Protein 2YKF (pdb70)

B-factor: mean 39.08, std 11.72, range [13.89, 85.44]

Secondary structure (DSSP, 8-state):
--SHHHHHHHH----HHHHHHHHHHHHHHHHHHHHHTSEEEEEEE-TTS-EEEEEEE--SSS--S--S--TT-EE-GGGSHHHHHHHH-----EEEEEEETTEEEEEEEEE---GGGS----HHHHHHHHHHHHHHHHHHHT-SS---TTSPPGGG-EEEE-TTSBEEEE-HHHHHHHHHTT--S--TTSBHHHHHGGGBSSHHHHHHHHHHHHHHHHTSS---EEEEEETTEEEEEEEEEEEETTEEEEEEEEEEE-HHHH-

CATH classification: 3.30.450.280 (+1 more: 3.30.450.20)

GO terms:
  GO:0000155 phosphorelay sensor kinase activity (F, IDA)
  GO:0004672 protein kinase activity (F, IDA)
  GO:0005524 ATP binding (F, IDA)
  GO:0000160 phosphorelay signal transduction system (P, IDA)
  GO:0004673 protein histidine kinase activity (F, EXP)

Foldseek 3Di:
DAALVVVCVVFADDDPVVSLVVVQCQVPCLQLQALQVWKKWKWFAGPQSKIFTADIDHHPNHDYPPPDDRHGPIGGNVVPVVQSCQQPVLCVWDKAFADDPSGRGIMMIIRHDDDVRDDDDDPLSVVSNVVSVLVSQCRRVNNPPDSDPPAFHQVQWKFFAFLQQATQDTDPNNVVLLVLLPQPDDRHRDRNLVRPLVFFDDNVVSVVVVVAQVCLSVVNDAWDWDWTHGNLWIKIKTKGFGDDPPHTGTIMMGMHTCNVVVD

Solvent-accessible surface area: 12579 Å² total; per-residue (Å²): 151,82,84,19,26,70,6,2,84,114,26,15,136,37,72,54,66,0,32,92,7,0,81,26,2,43,68,38,9,53,12,1,0,2,0,0,7,0,0,0,9,0,10,1,105,60,121,98,22,38,0,0,0,2,8,34,11,90,9,103,25,21,90,27,35,15,150,102,106,14,42,32,54,72,42,56,28,124,70,52,93,110,4,21,51,24,17,80,81,52,94,66,63,81,34,23,22,0,50,67,64,129,92,14,4,0,0,0,0,24,14,6,11,138,147,108,68,55,94,210,88,37,153,43,23,54,15,5,46,115,2,0,80,32,1,25,114,7,2,21,61,27,58,19,6,88,115,88,242,75,16,5,128,0,35,40,0,0,0,47,0,47,86,103,2,45,1,69,31,3,2,89,74,0,57,50,2,2,74,136,2,37,14,141,67,139,2,80,61,46,47,5,18,98,10,2,85,107,29,12,72,56,101,161,58,7,86,101,5,17,71,20,6,95,51,0,28,72,65,109,25,136,28,115,110,44,100,3,61,0,52,77,5,7,0,29,10,21,6,8,32,0,34,23,68,77,139,29,36,0,0,2,4,1,0,84,49,11,29,124,90,126,212

Sequence (263 aa):
MSTLGDLLAEHTVLPGSAVDHLHAVVGEWQLLADLSFADYLMWVRRDDDDGVLVCVAQCCRPNTGPTVVHTDAVGTVVAANSMPLVAATFSGGHSVEVSPVRFGDQVVAVLTRHQPELAARRRSSGHLETAYRRLCATDLLRMLAEGTFPDASRSSPRAGDGFIRRLDVDGVVSYASPNALSAYHRMGLTTELEGVNLIDATRPLISDPFEAHEVDEHVQDLLAGDGKGMRMEVDAGGATVLLRTLPLVVAGRNNVGAAILIRDVTEVKR

InterPro domains:
  IPR003594 Histidine kinase/HSP90-like ATPase domain [PF02518] (397-493)
  IPR003594 Histidine kinase/HSP90-like ATPase domain [SM00387] (394-495)
  IPR005467 Histidine kinase domain [PS5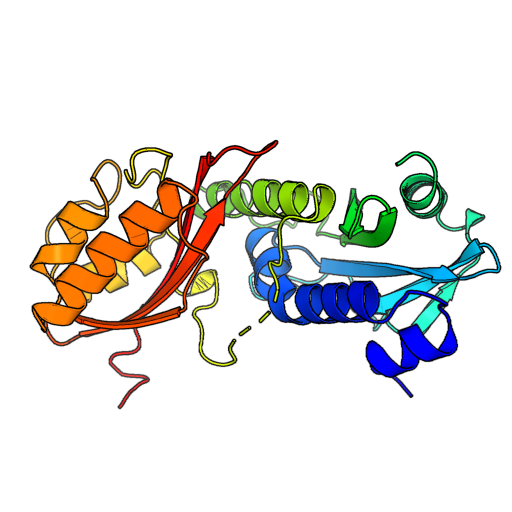0109] (300-495)
  IPR011495 Signal transduction histidine kinase, subgroup 2, dimerisation and phosphoacceptor domain [PF07568] (300-367)
  IPR022066 Histidine kinase PdtaS, GAF domain [PF12282] (4-150)
  IPR035965 PAS domain superfamily [SSF55785] (179-291)
  IPR036890 Histidine kinase/HSP90-like ATPase superfamily [G3DSA:3.30.565.10] (356-497)
  IPR036890 Histidine kinase/HSP90-like ATPase superfamily [SSF55874] (357-492)
  IPR038424 Histidine kinase PdtaS, GAF domain superfamily [G3DSA:3.30.450.280] (1-135)

Structure (mmCIF, N/CA/C/O backbone):
data_2YKF
#
_entry.id   2YKF
#
_cell.length_a   73.590
_cell.length_b   81.270
_cell.length_c   105.060
_cell.angle_alpha   90.00
_cell.angle_beta   90.00
_cell.angle_gamma   90.00
#
_symmetry.space_group_name_H-M   'C 2 2 21'
#
loop_
_entity.id
_entity.type
_entity.pdbx_description
1 polymer 'PROBABLE SENSOR HISTIDINE KINASE PDTAS'
2 non-polymer 'SULFATE ION'
3 non-polymer 'BROMIDE ION'
4 water water
#
loop_
_atom_site.group_PDB
_atom_site.id
_atom_site.type_symbol
_atom_site.label_atom_id
_atom_site.label_alt_id
_atom_site.label_comp_id
_atom_site.label_asym_id
_atom_site.label_entity_id
_atom_site.label_seq_id
_atom_site.pdbx_PDB_ins_code
_atom_site.Cartn_x
_atom_site.Cartn_y
_atom_site.Cartn_z
_atom_site.occupancy
_atom_site.B_iso_or_equiv
_atom_site.auth_seq_id
_atom_site.auth_comp_id
_atom_site.auth_asym_id
_atom_site.auth_atom_id
_atom_site.pdbx_PDB_model_num
ATOM 1 N N . MET A 1 3 ? 7.720 18.542 33.042 1.00 60.96 1 MET A N 1
ATOM 2 C CA . MET A 1 3 ? 7.295 17.313 32.306 1.00 61.46 1 MET A CA 1
ATOM 3 C C . MET A 1 3 ? 8.296 16.150 32.526 1.00 59.06 1 MET A C 1
ATOM 4 O O . MET A 1 3 ? 9.045 15.765 31.613 1.00 58.96 1 MET A O 1
ATOM 9 N N . SER A 1 4 ? 8.330 15.594 33.734 1.00 56.33 2 SER A N 1
ATOM 10 C CA . SER A 1 4 ? 9.521 14.828 34.099 1.00 53.91 2 SER A CA 1
ATOM 11 C C . SER A 1 4 ? 9.331 13.325 34.381 1.00 51.24 2 SER A C 1
ATOM 12 O O . SER A 1 4 ? 10.294 12.582 34.614 1.00 51.48 2 SER A O 1
ATOM 15 N N . THR A 1 5 ? 8.108 12.860 34.285 1.00 47.06 3 THR A N 1
ATOM 16 C CA . THR A 1 5 ? 7.839 11.493 34.629 1.00 43.35 3 THR A CA 1
ATOM 17 C C . THR A 1 5 ? 8.260 10.560 33.472 1.00 41.06 3 THR A C 1
ATOM 18 O O . THR A 1 5 ? 8.362 10.992 32.314 1.00 39.13 3 THR A O 1
ATOM 22 N N . LEU A 1 6 ? 8.489 9.287 33.801 1.00 36.21 4 LEU A N 1
ATOM 23 C CA . LEU A 1 6 ? 8.657 8.241 32.794 1.00 34.63 4 LEU A CA 1
ATOM 24 C C . LEU A 1 6 ? 7.550 8.330 31.703 1.00 35.14 4 LEU A C 1
ATOM 25 O O . LEU A 1 6 ? 7.852 8.359 30.499 1.00 34.40 4 LEU A O 1
ATOM 30 N N . GLY A 1 7 ? 6.278 8.351 32.108 1.00 36.73 5 GLY A N 1
ATOM 31 C CA . GLY A 1 7 ? 5.163 8.458 31.124 1.00 39.88 5 GLY A CA 1
ATOM 32 C C . GLY A 1 7 ? 5.297 9.629 30.127 1.00 41.18 5 GLY A C 1
ATOM 33 O O . GLY A 1 7 ? 5.219 9.436 28.890 1.00 40.75 5 GLY A O 1
ATOM 34 N N . ASP A 1 8 ? 5.517 10.836 30.658 1.00 43.16 6 ASP A N 1
ATOM 35 C CA . ASP A 1 8 ? 5.691 12.054 29.811 1.00 45.51 6 ASP A CA 1
ATOM 36 C C . ASP A 1 8 ? 6.880 11.899 28.887 1.00 44.56 6 ASP A C 1
ATOM 37 O O . ASP A 1 8 ? 6.770 12.200 27.685 1.00 44.06 6 ASP A O 1
ATOM 42 N N . LEU A 1 9 ? 7.996 11.377 29.411 1.00 42.96 7 LEU A N 1
ATOM 43 C CA . LEU A 1 9 ? 9.176 11.128 28.593 1.00 41.79 7 LEU A CA 1
ATOM 44 C C . LEU A 1 9 ? 8.992 10.119 27.484 1.00 42.62 7 LEU A C 1
ATOM 45 O O . LEU A 1 9 ? 9.452 10.350 26.363 1.00 42.66 7 LEU A O 1
ATOM 50 N N . LEU A 1 10 ? 8.335 8.985 27.777 1.00 41.29 8 LEU A N 1
ATOM 51 C CA . LEU A 1 10 ? 8.103 7.978 26.734 1.00 41.48 8 LEU A CA 1
ATOM 52 C C . LEU A 1 10 ? 7.130 8.510 25.622 1.00 41.82 8 LEU A C 1
ATOM 53 O O . LEU A 1 10 ? 7.288 8.183 24.465 1.00 41.04 8 LEU A O 1
ATOM 58 N N . ALA A 1 11 ? 6.129 9.312 25.995 1.00 44.47 9 ALA A N 1
ATOM 59 C CA . ALA A 1 11 ? 5.212 9.912 25.005 1.00 47.16 9 ALA A CA 1
ATOM 60 C C . ALA A 1 11 ? 5.917 10.939 24.114 1.00 49.51 9 ALA A C 1
ATOM 61 O O . ALA A 1 11 ? 5.727 10.954 22.905 1.00 50.84 9 ALA A O 1
ATOM 63 N N . GLU A 1 12 ? 6.742 11.776 24.724 1.00 51.04 10 GLU A N 1
ATOM 64 C CA . GLU A 1 12 ? 7.496 12.778 24.012 1.00 51.88 10 GLU A CA 1
ATOM 65 C C . GLU A 1 12 ? 8.479 12.176 23.038 1.00 50.95 10 GLU A C 1
ATOM 66 O O . GLU A 1 12 ? 8.462 12.526 21.851 1.00 52.23 10 GLU A O 1
ATOM 72 N N . HIS A 1 13 ? 9.332 11.275 23.526 1.00 49.18 11 HIS A N 1
ATOM 73 C CA . HIS A 1 13 ? 10.514 10.825 22.775 1.00 47.83 11 HIS A CA 1
ATOM 74 C C . HIS A 1 13 ? 10.389 9.511 22.046 1.00 47.22 11 HIS A C 1
ATOM 75 O O . HIS A 1 13 ? 11.306 9.093 21.373 1.00 47.87 11 HIS A O 1
ATOM 82 N N . THR A 1 14 ? 9.295 8.801 22.215 1.00 46.52 12 THR A N 1
ATOM 83 C CA . THR A 1 14 ? 9.309 7.407 21.809 1.00 45.15 12 THR A CA 1
ATOM 84 C C . THR A 1 14 ? 8.067 7.085 20.969 1.00 45.46 12 THR A C 1
ATOM 85 O O . THR A 1 14 ? 7.058 7.799 21.059 1.00 45.18 12 THR A O 1
ATOM 89 N N . VAL A 1 15 ? 8.143 6.051 20.131 1.00 45.05 13 VAL A N 1
ATOM 90 C CA . VAL A 1 15 ? 6.920 5.507 19.499 1.00 45.65 13 VAL A CA 1
ATOM 91 C C . VAL A 1 15 ? 6.567 4.058 19.951 1.00 45.56 13 VAL A C 1
ATOM 92 O O . VAL A 1 15 ? 5.942 3.286 19.237 1.00 44.93 13 VAL A O 1
ATOM 96 N N . LEU A 1 16 ? 6.969 3.713 21.173 1.00 43.63 14 LEU A N 1
ATOM 97 C CA . LEU A 1 16 ? 6.681 2.404 21.745 1.00 41.76 14 LEU A CA 1
ATOM 98 C C . LEU A 1 16 ? 5.198 2.237 21.876 1.00 40.02 14 LEU A C 1
ATOM 99 O O . LEU A 1 16 ? 4.481 3.195 22.189 1.00 40.26 14 LEU A O 1
ATOM 104 N N . PRO A 1 17 ? 4.714 1.020 21.612 1.00 39.68 15 PRO A N 1
ATOM 105 C CA . PRO A 1 17 ? 3.280 0.744 21.751 1.00 39.92 15 PRO A CA 1
ATOM 106 C C . PRO A 1 17 ? 2.885 0.714 23.249 1.00 41.83 15 PRO A C 1
ATOM 107 O O . PRO A 1 17 ? 3.756 0.480 24.090 1.00 40.41 15 PRO A O 1
ATOM 111 N N . GLY A 1 18 ? 1.606 0.966 23.552 1.00 41.52 16 GLY A N 1
ATOM 112 C CA . GLY A 1 18 ? 1.110 0.994 24.926 1.00 40.80 16 GLY A CA 1
ATOM 113 C C . GLY A 1 18 ? 1.476 -0.235 25.774 1.00 41.01 16 GLY A C 1
ATOM 114 O O . GLY A 1 18 ? 1.677 -0.123 26.974 1.00 40.20 16 GLY A O 1
ATOM 115 N N . SER A 1 19 ? 1.534 -1.419 25.169 1.00 40.27 17 SER A N 1
ATOM 116 C CA . SER A 1 19 ? 1.997 -2.601 25.864 1.00 39.42 17 SER A CA 1
ATOM 117 C C . SER A 1 19 ? 3.432 -2.498 26.346 1.00 38.91 17 SER A C 1
ATOM 118 O O . SER A 1 19 ? 3.761 -2.911 27.492 1.00 38.99 17 SER A O 1
ATOM 121 N N . ALA A 1 20 ? 4.330 -2.068 25.470 1.00 37.54 18 ALA A N 1
ATOM 122 C CA . ALA A 1 20 ? 5.718 -1.932 25.936 1.00 37.11 18 ALA A CA 1
ATOM 123 C C . ALA A 1 20 ? 5.845 -0.758 26.894 1.00 35.20 18 ALA A C 1
ATOM 124 O O . ALA A 1 20 ? 6.667 -0.800 27.780 1.00 33.52 18 ALA A O 1
ATOM 126 N N . VAL A 1 21 ? 5.089 0.318 26.659 1.00 36.65 19 VAL A N 1
ATOM 127 C CA . VAL A 1 21 ? 5.066 1.432 27.625 1.00 34.49 19 VAL A CA 1
ATOM 128 C C . VAL A 1 21 ? 4.685 0.925 29.053 1.00 35.52 19 VAL A C 1
ATOM 129 O O . VAL A 1 21 ? 5.407 1.188 30.014 1.00 33.15 19 VAL A O 1
ATOM 133 N N . ASP A 1 22 ? 3.602 0.158 29.161 1.00 34.58 20 ASP A N 1
ATOM 134 C CA . ASP A 1 22 ? 3.265 -0.563 30.413 1.00 35.60 20 ASP A CA 1
ATOM 135 C C . ASP A 1 22 ? 4.368 -1.366 31.026 1.00 32.91 20 ASP A C 1
ATOM 136 O O . ASP A 1 22 ? 4.558 -1.318 32.232 1.00 31.05 20 ASP A O 1
ATOM 141 N N . HIS A 1 23 ? 5.036 -2.175 30.211 1.00 30.25 21 HIS A N 1
ATOM 142 C CA . HIS A 1 23 ? 6.113 -2.963 30.700 1.00 29.17 21 HIS A CA 1
ATOM 143 C C . HIS A 1 23 ? 7.244 -2.092 31.313 1.00 29.40 21 HIS A C 1
ATOM 144 O O . HIS A 1 23 ? 7.807 -2.459 32.342 1.00 27.20 21 HIS A O 1
ATOM 151 N N . LEU A 1 24 ? 7.587 -0.965 30.680 1.00 28.50 22 LEU A N 1
ATOM 152 C CA . LEU A 1 24 ? 8.639 -0.142 31.260 1.00 29.17 22 LEU A CA 1
ATOM 153 C C . LEU A 1 24 ? 8.163 0.473 32.550 1.00 27.54 22 LEU A C 1
ATOM 154 O O . LEU A 1 24 ? 8.954 0.604 33.487 1.00 26.16 22 LEU A O 1
ATOM 159 N N . HIS A 1 25 ? 6.901 0.886 32.607 1.00 27.42 23 HIS A N 1
ATOM 160 C CA . HIS A 1 25 ? 6.351 1.411 33.874 1.00 29.56 23 HIS A CA 1
ATOM 161 C C . HIS A 1 25 ? 6.492 0.352 34.999 1.00 29.16 23 HIS A C 1
ATOM 162 O O . HIS A 1 25 ? 6.890 0.665 36.123 1.00 27.94 23 HIS A O 1
ATOM 169 N N . ALA A 1 26 ? 6.144 -0.874 34.672 1.00 29.78 24 ALA A N 1
ATOM 170 C CA . ALA A 1 26 ? 6.331 -2.047 35.587 1.00 28.97 24 ALA A CA 1
ATOM 171 C C . ALA A 1 26 ? 7.787 -2.264 36.009 1.00 27.34 24 ALA A C 1
ATOM 172 O O . ALA A 1 26 ? 8.078 -2.524 37.194 1.00 25.29 24 ALA A O 1
ATOM 174 N N . VAL A 1 27 ? 8.744 -2.173 35.065 1.00 25.68 25 VAL A N 1
ATOM 175 C CA . VAL A 1 27 ? 10.142 -2.241 35.440 1.00 25.10 25 VAL A CA 1
ATOM 176 C C . VAL A 1 27 ? 10.517 -1.209 36.519 1.00 25.96 25 VAL A C 1
ATOM 177 O O . VAL A 1 27 ? 11.136 -1.574 37.567 1.00 26.82 25 VAL A O 1
ATOM 181 N N . VAL A 1 28 ? 10.198 0.055 36.255 1.00 25.65 26 VAL A N 1
ATOM 182 C CA . VAL A 1 28 ? 10.491 1.141 37.187 1.00 27.05 26 VAL A CA 1
ATOM 183 C C . VAL A 1 28 ? 9.718 0.969 38.540 1.00 26.90 26 VAL A C 1
ATOM 184 O O . VAL A 1 28 ? 10.233 1.292 39.600 1.00 26.30 26 VAL A O 1
ATOM 188 N N . GLY A 1 29 ? 8.556 0.359 38.484 1.00 26.36 27 GLY A N 1
ATOM 189 C CA . GLY A 1 29 ? 7.777 0.112 39.682 1.00 28.73 27 GLY A CA 1
ATOM 190 C C . GLY A 1 29 ? 8.460 -0.969 40.508 1.00 29.92 27 GLY A C 1
ATOM 191 O O . GLY A 1 29 ? 8.209 -1.048 41.695 1.00 31.04 27 GLY A O 1
ATOM 192 N N . GLU A 1 30 ? 9.322 -1.795 39.897 1.00 28.01 28 GLU A N 1
ATOM 193 C CA . GLU A 1 30 ? 9.914 -2.934 40.605 1.00 29.06 28 GLU A CA 1
ATOM 194 C C . GLU A 1 30 ? 11.406 -2.852 40.824 1.00 27.90 28 GLU A C 1
ATOM 195 O O . GLU A 1 30 ? 11.948 -3.635 41.588 1.00 26.22 28 GLU A O 1
ATOM 201 N N . TRP A 1 31 ? 12.109 -1.979 40.095 1.00 24.32 29 TRP A N 1
ATOM 202 C CA . TRP A 1 31 ? 13.546 -2.143 40.047 1.00 24.91 29 TRP A CA 1
ATOM 203 C C . TRP A 1 31 ? 14.277 -1.603 41.306 1.00 24.50 29 TRP A C 1
ATOM 204 O O . TRP A 1 31 ? 15.490 -1.759 41.408 1.00 24.78 29 TRP A O 1
ATOM 215 N N . GLN A 1 32 ? 13.576 -1.008 42.290 1.00 23.64 30 GLN A N 1
ATOM 216 C CA . GLN A 1 32 ? 14.263 -0.807 43.581 1.00 23.52 30 GLN A CA 1
ATOM 217 C C . GLN A 1 32 ? 14.929 -2.119 44.079 1.00 22.98 30 GLN A C 1
ATOM 218 O O . GLN A 1 32 ? 16.026 -2.120 44.642 1.00 22.09 30 GLN A O 1
ATOM 224 N N . LEU A 1 33 ? 14.209 -3.236 43.967 1.00 22.55 31 LEU A N 1
ATOM 225 C CA . LEU A 1 33 ? 14.707 -4.522 44.397 1.00 23.72 31 LEU A CA 1
ATOM 226 C C . LEU A 1 33 ? 16.009 -4.877 43.626 1.00 23.50 31 LEU A C 1
ATOM 227 O O . LEU A 1 33 ? 16.995 -5.292 44.189 1.00 22.57 31 LEU A O 1
ATOM 232 N N . LEU A 1 34 ? 16.025 -4.641 42.320 1.00 25.72 32 LEU A N 1
ATOM 233 C CA . LEU A 1 34 ? 17.261 -4.863 41.567 1.00 25.20 32 LEU A CA 1
ATOM 234 C C . LEU A 1 34 ? 18.449 -3.971 42.027 1.00 24.45 32 LEU A C 1
ATOM 235 O O . LEU A 1 34 ? 19.550 -4.485 42.245 1.00 24.15 32 LEU A O 1
ATOM 240 N N . ALA A 1 35 ? 18.216 -2.655 42.212 1.00 24.44 33 ALA A N 1
ATOM 241 C CA . ALA A 1 35 ? 19.260 -1.710 42.663 1.00 23.22 33 ALA A CA 1
ATOM 242 C C . ALA A 1 35 ? 19.754 -2.150 44.058 1.00 24.56 33 ALA A C 1
ATOM 243 O O . ALA A 1 35 ? 20.979 -2.228 44.290 1.00 23.90 33 ALA A O 1
ATOM 245 N N . ASP A 1 36 ? 18.826 -2.582 44.927 1.00 21.94 34 ASP A N 1
ATOM 246 C CA . ASP A 1 36 ? 19.243 -3.022 46.268 1.00 23.39 34 ASP A CA 1
ATOM 247 C C . ASP A 1 36 ? 20.079 -4.316 46.241 1.00 24.15 34 ASP A C 1
ATOM 248 O O . ASP A 1 36 ? 21.088 -4.445 46.977 1.00 23.85 34 ASP A O 1
ATOM 253 N N . LEU A 1 37 ? 19.593 -5.307 45.502 1.00 24.77 35 LEU A N 1
ATOM 254 C CA . LEU A 1 37 ? 20.336 -6.588 45.413 1.00 24.67 35 LEU A CA 1
ATOM 255 C C . LEU A 1 37 ? 21.670 -6.421 44.694 1.00 25.76 35 LEU A C 1
ATOM 256 O O . LEU A 1 37 ? 22.580 -7.227 44.902 1.00 29.87 35 LEU A O 1
ATOM 261 N N . SER A 1 38 ? 21.751 -5.454 43.782 1.00 26.50 36 SER A N 1
ATOM 262 C CA . SER A 1 38 ? 23.000 -5.207 43.046 1.00 28.64 36 SER A CA 1
ATOM 263 C C . SER A 1 38 ? 23.956 -4.291 43.829 1.00 28.77 36 SER A C 1
ATOM 264 O O . SER A 1 38 ? 25.088 -4.129 43.407 1.00 29.05 36 SER A O 1
ATOM 267 N N . PHE A 1 39 ? 23.482 -3.603 44.896 1.00 29.97 37 PHE A N 1
ATOM 268 C CA . PHE A 1 39 ? 24.266 -2.523 45.516 1.00 28.81 37 PHE A CA 1
ATOM 269 C C . PHE A 1 39 ? 24.753 -1.517 44.469 1.00 29.70 37 PHE A C 1
ATOM 270 O O . PHE A 1 39 ? 25.927 -1.062 44.516 1.00 31.09 37 PHE A O 1
ATOM 278 N N . ALA A 1 40 ? 23.872 -1.149 43.546 1.00 27.00 38 ALA A N 1
ATOM 279 C CA . ALA A 1 40 ? 24.231 -0.399 42.338 1.00 28.05 38 ALA A CA 1
ATOM 280 C C . ALA A 1 40 ? 23.163 0.547 41.935 1.00 28.06 38 ALA A C 1
ATOM 281 O O . ALA A 1 40 ? 21.945 0.281 42.158 1.00 25.97 38 ALA A O 1
ATOM 283 N N . ASP A 1 41 ? 23.576 1.620 41.240 1.00 27.51 39 ASP A N 1
ATOM 284 C CA . ASP A 1 41 ? 22.671 2.489 40.553 1.00 27.64 39 ASP A CA 1
ATOM 285 C C . ASP A 1 41 ? 22.221 1.948 39.181 1.00 29.73 39 ASP A C 1
ATOM 286 O O . ASP A 1 41 ? 23.007 1.282 38.475 1.00 28.62 39 ASP A O 1
ATOM 291 N N . TYR A 1 42 ? 20.970 2.221 38.768 1.00 28.58 40 TYR A N 1
ATOM 292 C CA . TYR A 1 42 ? 20.606 1.874 37.361 1.00 28.57 40 TYR A CA 1
ATOM 293 C C . TYR A 1 42 ? 20.041 3.079 36.693 1.00 30.20 40 TYR A C 1
ATOM 294 O O . TYR A 1 42 ? 19.295 3.907 37.344 1.00 27.73 40 TYR A O 1
ATOM 303 N N . LEU A 1 43 ? 20.282 3.177 35.389 1.00 28.11 41 LEU A N 1
ATOM 304 C CA . LEU A 1 43 ? 19.626 4.170 34.601 1.00 28.81 41 LEU A CA 1
ATOM 305 C C . LEU A 1 43 ? 18.877 3.426 33.515 1.00 29.06 41 LEU A C 1
ATOM 306 O O . LEU A 1 43 ? 19.366 2.445 33.069 1.00 29.33 41 LEU A O 1
ATOM 311 N N . MET A 1 44 ? 17.729 3.927 33.083 1.00 26.34 42 MET A N 1
ATOM 312 C CA . MET A 1 44 ? 16.989 3.312 31.998 1.00 29.44 42 MET A CA 1
ATOM 313 C C . MET A 1 44 ? 17.065 4.211 30.762 1.00 30.32 42 MET A C 1
ATOM 314 O O . MET A 1 44 ? 16.729 5.367 30.823 1.00 32.04 42 MET A O 1
ATOM 319 N N . TRP A 1 45 ? 17.472 3.633 29.638 1.00 31.64 43 TRP A N 1
ATOM 320 C CA . TRP A 1 45 ? 17.657 4.404 28.375 1.00 32.33 43 TRP A CA 1
ATOM 321 C C . TRP A 1 45 ? 16.708 3.897 27.324 1.00 32.45 43 TRP A C 1
ATOM 322 O O . TRP A 1 45 ? 16.512 2.673 27.217 1.00 32.11 43 TRP A O 1
ATOM 333 N N . VAL A 1 46 ? 16.065 4.825 26.604 1.00 31.27 44 VAL A N 1
ATOM 334 C CA . VAL A 1 46 ? 15.271 4.489 25.409 1.00 32.75 44 VAL A CA 1
ATOM 335 C C . VAL A 1 46 ? 15.921 5.155 24.154 1.00 36.51 44 VAL A C 1
ATOM 336 O O . VAL A 1 46 ? 16.813 6.018 24.311 1.00 35.10 44 VAL A O 1
ATOM 340 N N . ARG A 1 47 ? 15.494 4.711 22.960 1.00 37.65 45 ARG A N 1
ATOM 341 C CA . ARG A 1 47 ? 16.104 5.127 21.671 1.00 41.77 45 ARG A CA 1
ATOM 342 C C . ARG A 1 47 ? 14.988 5.663 20.837 1.00 42.75 45 ARG A C 1
ATOM 343 O O . ARG A 1 47 ? 13.990 4.985 20.587 1.00 41.92 45 ARG A O 1
ATOM 351 N N . ARG A 1 48 ? 15.094 6.922 20.443 1.00 44.86 46 ARG A N 1
ATOM 352 C CA . ARG A 1 48 ? 14.013 7.501 19.661 1.00 46.64 46 ARG A CA 1
ATOM 353 C C . ARG A 1 48 ? 14.145 7.040 18.210 1.00 48.39 46 ARG A C 1
ATOM 354 O O . ARG A 1 48 ? 15.105 6.348 17.868 1.00 46.45 46 ARG A O 1
ATOM 362 N N . ASP A 1 49 ? 13.177 7.454 17.374 1.00 51.31 47 ASP A N 1
ATOM 363 C CA A ASP A 1 49 ? 13.343 7.520 15.895 0.50 52.70 47 ASP A CA 1
ATOM 364 C CA B ASP A 1 49 ? 13.365 7.408 15.908 0.50 53.24 47 ASP A CA 1
ATOM 365 C C . ASP A 1 49 ? 14.780 7.871 15.472 1.00 53.37 47 ASP A C 1
ATOM 366 O O . ASP A 1 49 ? 15.506 7.073 14.827 1.00 54.61 47 ASP A O 1
ATOM 375 N N . ASP A 1 50 ? 15.156 9.101 15.847 1.00 53.77 48 ASP A N 1
ATOM 376 C CA A ASP A 1 50 ? 16.481 9.686 15.555 0.50 53.86 48 ASP A CA 1
ATOM 377 C CA B ASP A 1 50 ? 16.499 9.720 15.722 0.50 53.75 48 ASP A CA 1
ATOM 378 C C . ASP A 1 50 ? 17.677 8.754 15.808 1.00 53.20 48 ASP A C 1
ATOM 379 O O . ASP A 1 50 ? 18.799 9.052 15.345 1.00 53.37 48 ASP A O 1
ATOM 388 N N . GLY A 1 51 ? 17.465 7.642 16.523 1.00 51.24 49 GLY A N 1
ATOM 389 C CA . GLY A 1 51 ? 18.587 6.836 17.033 1.00 47.93 49 GLY A CA 1
ATOM 390 C C . GLY A 1 51 ? 19.234 7.545 18.241 1.00 46.14 49 GLY A C 1
ATOM 391 O O . GLY A 1 51 ? 20.217 7.055 18.822 1.00 45.38 49 GLY A O 1
ATOM 392 N N . VAL A 1 52 ? 18.718 8.726 18.587 1.00 44.18 50 VAL A N 1
ATOM 393 C CA . VAL A 1 52 ? 19.223 9.478 19.739 1.00 43.13 50 VAL A CA 1
ATOM 394 C C . VAL A 1 52 ? 18.751 8.743 21.059 1.00 42.94 50 VAL A C 1
ATOM 395 O O . VAL A 1 52 ? 17.669 8.156 21.097 1.00 43.08 50 VAL A O 1
ATOM 399 N N . LEU A 1 53 ? 19.568 8.799 22.104 1.00 42.74 51 LEU A N 1
ATOM 400 C CA . LEU A 1 53 ? 19.269 8.116 23.368 1.00 41.53 51 LEU A CA 1
ATOM 401 C C . LEU A 1 53 ? 18.780 9.093 24.452 1.00 39.56 51 LEU A C 1
ATOM 402 O O . LEU A 1 53 ? 19.359 10.158 24.618 1.00 39.69 51 LEU A O 1
ATOM 407 N N . VAL A 1 54 ? 17.770 8.664 25.221 1.00 37.17 52 VAL A N 1
ATOM 408 C CA . VAL A 1 54 ? 17.196 9.439 26.292 1.00 34.52 52 VAL A CA 1
ATOM 409 C C . VAL A 1 54 ? 17.157 8.602 27.574 1.00 33.64 52 VAL A C 1
ATOM 410 O O . VAL A 1 54 ? 16.660 7.435 27.572 1.00 30.95 52 VAL A O 1
ATOM 414 N N . CYS A 1 55 ? 17.697 9.156 28.661 1.00 32.53 53 CYS A N 1
ATOM 415 C CA . CYS A 1 55 ? 17.526 8.489 29.992 1.00 30.66 53 CYS A CA 1
ATOM 416 C C . CYS A 1 55 ? 16.147 8.888 30.551 1.00 29.69 53 CYS A C 1
ATOM 417 O O . CYS A 1 55 ? 15.835 10.101 30.729 1.00 28.94 53 CYS A O 1
ATOM 420 N N . VAL A 1 56 ? 15.298 7.884 30.827 1.00 28.92 54 VAL A N 1
ATOM 421 C CA . VAL A 1 56 ? 13.917 8.153 31.179 1.00 26.16 54 VAL A CA 1
ATOM 422 C C . VAL A 1 56 ? 13.629 7.755 32.656 1.00 27.26 54 VAL A C 1
ATOM 423 O O . VAL A 1 56 ? 12.553 8.059 33.132 1.00 25.11 54 VAL A O 1
ATOM 427 N N . ALA A 1 57 ? 14.586 7.136 33.350 1.00 26.61 55 ALA A N 1
ATOM 428 C CA . ALA A 1 57 ? 14.368 6.753 34.766 1.00 26.49 55 ALA A CA 1
ATOM 429 C C . ALA A 1 57 ? 15.669 6.413 35.363 1.00 26.81 55 ALA A C 1
ATOM 430 O O . ALA A 1 57 ? 16.640 6.079 34.644 1.00 27.35 55 ALA A O 1
ATOM 432 N N . GLN A 1 58 ? 15.724 6.499 36.706 1.00 24.87 56 GLN A N 1
ATOM 433 C CA . GLN A 1 58 ? 16.940 6.260 37.394 1.00 24.87 56 GLN A CA 1
ATOM 434 C C . GLN A 1 58 ? 16.602 5.721 38.794 1.00 26.05 56 GLN A C 1
ATOM 435 O O . GLN A 1 58 ? 15.607 6.187 39.432 1.00 22.93 56 GLN A O 1
ATOM 441 N N . CYS A 1 59 ? 17.358 4.778 39.276 1.00 23.04 57 CYS A N 1
ATOM 442 C CA A CYS A 1 59 ? 17.204 4.308 40.657 0.50 25.56 57 CYS A CA 1
ATOM 443 C CA B CYS A 1 59 ? 17.207 4.426 40.687 0.50 26.70 57 CYS A CA 1
ATOM 444 C C . CYS A 1 59 ? 18.535 4.301 41.390 1.00 26.52 57 CYS A C 1
ATOM 445 O O . CYS A 1 59 ? 19.561 3.974 40.781 1.00 29.54 57 CYS A O 1
ATOM 450 N N . ARG A 1 60 ? 18.551 4.609 42.668 1.00 23.97 58 ARG A N 1
ATOM 451 C CA . ARG A 1 60 ? 19.745 4.363 43.434 1.00 24.62 58 ARG A CA 1
ATOM 452 C C . ARG A 1 60 ? 19.558 3.211 44.403 1.00 24.72 58 ARG A C 1
ATOM 453 O O . ARG A 1 60 ? 18.467 2.996 44.896 1.00 24.63 58 ARG A O 1
ATOM 461 N N . PRO A 1 61 ? 20.647 2.533 44.787 1.00 26.69 59 PRO A N 1
ATOM 462 C CA . PRO A 1 61 ? 20.477 1.470 45.791 1.00 25.78 59 PRO A CA 1
ATOM 463 C C . PRO A 1 61 ? 20.235 2.034 47.213 1.00 28.58 59 PRO A C 1
ATOM 464 O O . PRO A 1 61 ? 20.794 3.073 47.576 1.00 26.14 59 PRO A O 1
ATOM 468 N N . ASN A 1 62 ? 19.365 1.372 47.995 1.00 27.96 60 ASN A N 1
ATOM 469 C CA . ASN A 1 62 ? 19.251 1.734 49.392 1.00 28.22 60 ASN A CA 1
ATOM 470 C C . ASN A 1 62 ? 20.210 0.988 50.272 1.00 26.61 60 ASN A C 1
ATOM 471 O O . ASN A 1 62 ? 20.342 1.356 51.421 1.00 24.96 60 ASN A O 1
ATOM 476 N N . THR A 1 63 ? 20.878 -0.024 49.733 1.00 24.71 61 THR A N 1
ATOM 477 C CA . THR A 1 63 ? 21.767 -0.887 50.524 1.00 26.74 61 THR A CA 1
ATOM 478 C C . THR A 1 63 ? 23.252 -0.460 50.376 1.00 28.46 61 THR A C 1
ATOM 479 O O . THR A 1 63 ? 24.125 -1.098 50.929 1.00 29.27 61 THR A O 1
ATOM 483 N N . GLY A 1 64 ? 23.546 0.578 49.601 1.00 29.91 62 GLY A N 1
ATOM 484 C CA . GLY A 1 64 ? 24.941 1.101 49.577 1.00 30.30 62 GLY A CA 1
ATOM 485 C C . GLY A 1 64 ? 25.005 2.482 48.966 1.00 30.75 62 GLY A C 1
ATOM 486 O O . GLY A 1 64 ? 23.983 3.004 48.473 1.00 30.85 62 GLY A O 1
ATOM 487 N N . PRO A 1 65 ? 26.201 3.111 48.963 1.00 32.32 63 PRO A N 1
ATOM 488 C CA . PRO A 1 65 ? 26.307 4.470 48.327 1.00 32.43 63 PRO A CA 1
ATOM 489 C C . PRO A 1 65 ? 26.000 4.527 46.850 1.00 31.73 63 PRO A C 1
ATOM 490 O O . PRO A 1 65 ? 26.279 3.586 46.133 1.00 31.98 63 PRO A O 1
ATOM 494 N N . THR A 1 66 ? 25.464 5.655 46.394 1.00 30.96 64 THR A N 1
ATOM 495 C CA . THR A 1 66 ? 25.273 5.897 44.973 1.00 29.81 64 THR A CA 1
ATOM 496 C C . THR A 1 66 ? 26.627 6.372 44.356 1.00 31.64 64 THR A C 1
ATOM 497 O O . THR A 1 66 ? 27.456 6.903 45.059 1.00 30.78 64 THR A O 1
ATOM 501 N N . VAL A 1 67 ? 26.785 6.219 43.062 1.00 30.68 65 VAL A N 1
ATOM 502 C CA . VAL A 1 67 ? 27.900 6.853 42.338 1.00 33.21 65 VAL A CA 1
ATOM 503 C C . VAL A 1 67 ? 27.316 7.766 41.298 1.00 33.30 65 VAL A C 1
ATOM 504 O O . VAL A 1 67 ? 28.041 8.415 40.534 1.00 34.36 65 VAL A O 1
ATOM 508 N N . VAL A 1 68 ? 25.987 7.911 41.323 1.00 31.10 66 VAL A N 1
ATOM 509 C CA . VAL A 1 68 ? 25.333 8.828 40.428 1.00 31.20 66 VAL A CA 1
ATOM 510 C C . VAL A 1 68 ? 24.586 9.873 41.257 1.00 33.50 66 VAL A C 1
ATOM 511 O O . VAL A 1 68 ? 23.410 9.713 41.566 1.00 31.78 66 VAL A O 1
ATOM 515 N N . HIS A 1 69 ? 25.302 10.929 41.623 1.00 34.50 67 HIS A N 1
ATOM 516 C CA . HIS A 1 69 ? 24.823 11.905 42.597 1.00 36.79 67 HIS A CA 1
ATOM 517 C C . HIS A 1 69 ? 23.923 12.900 41.928 1.00 37.05 67 HIS A C 1
ATOM 518 O O . HIS A 1 69 ? 23.081 13.513 42.596 1.00 39.02 67 HIS A O 1
ATOM 525 N N . THR A 1 70 ? 24.036 12.984 40.600 1.00 37.37 68 THR A N 1
ATOM 526 C CA . THR A 1 70 ? 23.296 13.928 39.795 1.00 38.80 68 THR A CA 1
ATOM 527 C C . THR A 1 70 ? 22.037 13.272 39.231 1.00 37.33 68 THR A C 1
ATOM 528 O O . THR A 1 70 ? 22.014 12.073 39.048 1.00 34.49 68 THR A O 1
ATOM 532 N N . ASP A 1 71 ? 20.984 14.062 39.018 1.00 35.78 69 ASP A N 1
ATOM 533 C CA . ASP A 1 71 ? 19.793 13.512 38.422 1.00 35.55 69 ASP A CA 1
ATOM 534 C C . ASP A 1 71 ? 19.984 13.328 36.915 1.00 35.25 69 ASP A C 1
ATOM 535 O O . ASP A 1 71 ? 20.050 14.305 36.181 1.00 33.29 69 ASP A O 1
ATOM 540 N N . ALA A 1 72 ? 19.985 12.076 36.448 1.00 34.02 70 ALA A N 1
ATOM 541 C CA . ALA A 1 72 ? 20.175 11.784 35.007 1.00 32.63 70 ALA A CA 1
ATOM 542 C C . ALA A 1 72 ? 18.915 11.749 34.120 1.00 33.69 70 ALA A C 1
ATOM 543 O O . ALA A 1 72 ? 18.997 11.716 32.846 1.00 32.80 70 ALA A O 1
ATOM 545 N N . VAL A 1 73 ? 17.741 11.791 34.743 1.00 31.74 71 VAL A N 1
ATOM 546 C CA . VAL A 1 73 ? 16.502 11.645 34.036 1.00 31.87 71 VAL A CA 1
ATOM 547 C C . VAL A 1 73 ? 16.294 12.844 33.114 1.00 34.27 71 VAL A C 1
ATOM 548 O O . VAL A 1 73 ? 16.534 13.987 33.534 1.00 33.48 71 VAL A O 1
ATOM 552 N N . GLY A 1 74 ? 15.866 12.565 31.876 1.00 34.43 72 GLY A N 1
ATOM 553 C CA . GLY A 1 74 ? 15.634 13.596 30.867 1.00 38.10 72 GLY A CA 1
ATOM 554 C C . GLY A 1 74 ? 16.883 13.888 30.036 1.00 38.63 72 GLY A C 1
ATOM 555 O O . GLY A 1 74 ? 16.808 14.599 29.057 1.00 39.49 72 GLY A O 1
ATOM 556 N N . THR A 1 75 ? 18.031 13.364 30.436 1.00 39.48 73 THR A N 1
ATOM 557 C CA . THR A 1 75 ? 19.276 13.491 29.651 1.00 40.53 73 THR A CA 1
ATOM 558 C C . THR A 1 75 ? 19.088 12.917 28.220 1.00 40.44 73 THR A C 1
ATOM 559 O O . THR A 1 75 ? 18.681 11.771 28.052 1.00 37.27 73 THR A O 1
ATOM 563 N N . VAL A 1 76 ? 19.508 13.687 27.203 1.00 42.06 74 VAL A N 1
ATOM 564 C CA . VAL A 1 76 ? 19.298 13.326 25.803 1.00 43.76 74 VAL A CA 1
ATOM 565 C C . VAL A 1 76 ? 20.664 13.411 25.162 1.00 45.82 74 VAL A C 1
ATOM 566 O O . VAL A 1 76 ? 21.386 14.430 25.279 1.00 45.84 74 VAL A O 1
ATOM 570 N N . VAL A 1 77 ? 21.067 12.329 24.540 1.00 47.20 75 VAL A N 1
ATOM 571 C CA . VAL A 1 77 ? 22.469 12.176 24.208 1.00 48.59 75 VAL A CA 1
ATOM 572 C C . VAL A 1 77 ? 22.583 11.517 22.832 1.00 48.56 75 VAL A C 1
ATOM 573 O O . VAL A 1 77 ? 21.743 10.673 22.446 1.00 46.89 75 VAL A O 1
ATOM 577 N N . ALA A 1 78 ? 23.582 11.937 22.055 1.00 48.35 76 ALA A N 1
ATOM 578 C CA . ALA A 1 78 ? 23.792 11.282 20.786 1.00 48.07 76 ALA A CA 1
ATOM 579 C C . ALA A 1 78 ? 24.187 9.779 21.001 1.00 47.17 76 ALA A C 1
ATOM 580 O O . ALA A 1 78 ? 24.896 9.410 21.975 1.00 45.82 76 ALA A O 1
ATOM 582 N N . ALA A 1 79 ? 23.653 8.935 20.125 1.00 48.22 77 ALA A N 1
ATOM 583 C CA . ALA A 1 79 ? 23.831 7.478 20.215 1.00 50.61 77 ALA A CA 1
ATOM 584 C C . ALA A 1 79 ? 25.290 7.069 20.252 1.00 51.61 77 ALA A C 1
ATOM 585 O O . ALA A 1 79 ? 25.648 6.167 20.995 1.00 51.23 77 ALA A O 1
ATOM 587 N N . ASN A 1 80 ? 26.146 7.737 19.465 1.00 53.25 78 ASN A N 1
ATOM 588 C CA . ASN A 1 80 ? 27.558 7.332 19.409 1.00 55.41 78 ASN A CA 1
ATOM 589 C C . ASN A 1 80 ? 28.345 7.814 20.619 1.00 55.30 78 ASN A C 1
ATOM 590 O O . ASN A 1 80 ? 29.475 7.380 20.819 1.00 56.19 78 ASN A O 1
ATOM 595 N N . SER A 1 81 ? 27.736 8.660 21.471 1.00 55.14 79 SER A N 1
ATOM 596 C CA . SER A 1 81 ? 28.400 9.011 22.741 1.00 54.40 79 SER A CA 1
ATOM 597 C C . SER A 1 81 ? 28.283 7.887 23.759 1.00 53.32 79 SER A C 1
ATOM 598 O O . SER A 1 81 ? 29.021 7.869 24.753 1.00 52.95 79 SER A O 1
ATOM 601 N N . MET A 1 82 ? 27.378 6.943 23.479 1.00 51.65 80 MET A N 1
ATOM 602 C CA . MET A 1 82 ? 27.242 5.697 24.275 1.00 51.63 80 MET A CA 1
ATOM 603 C C . MET A 1 82 ? 27.185 4.450 23.375 1.00 50.68 80 MET A C 1
ATOM 604 O O . MET A 1 82 ? 26.146 3.780 23.307 1.00 48.83 80 MET A O 1
ATOM 609 N N . PRO A 1 83 ? 28.285 4.160 22.650 1.00 50.68 81 PRO A N 1
ATOM 610 C CA . PRO A 1 83 ? 28.346 3.044 21.690 1.00 51.34 81 PRO A CA 1
ATOM 611 C C . PRO A 1 83 ? 27.692 1.720 22.135 1.00 49.74 81 PRO A C 1
ATOM 612 O O . PRO A 1 83 ? 26.910 1.162 21.388 1.00 49.62 81 PRO A O 1
ATOM 616 N N . LEU A 1 84 ? 28.025 1.221 23.325 1.00 49.99 82 LEU A N 1
ATOM 617 C CA . LEU A 1 84 ? 27.472 -0.076 23.792 1.00 49.62 82 LEU A CA 1
ATOM 618 C C . LEU A 1 84 ? 25.916 -0.067 23.950 1.00 48.52 82 LEU A C 1
ATOM 619 O O . LEU A 1 84 ? 25.177 -0.872 23.321 1.00 48.34 82 LEU A O 1
ATOM 624 N N . VAL A 1 85 ? 25.427 0.856 24.764 1.00 46.56 83 VAL A N 1
ATOM 625 C CA . VAL A 1 85 ? 23.993 1.064 24.885 1.00 45.14 83 VAL A CA 1
ATOM 626 C C . VAL A 1 85 ? 23.340 1.076 23.511 1.00 44.20 83 VAL A C 1
ATOM 627 O O . VAL A 1 85 ? 22.385 0.331 23.245 1.00 42.85 83 VAL A O 1
ATOM 631 N N . ALA A 1 86 ? 23.864 1.920 22.617 1.00 44.55 84 ALA A N 1
ATOM 632 C CA . ALA A 1 86 ? 23.348 1.993 21.222 1.00 44.94 84 ALA A CA 1
ATOM 633 C C . ALA A 1 86 ? 23.344 0.606 20.547 1.00 45.18 84 ALA A C 1
ATOM 634 O O . ALA A 1 86 ? 22.336 0.207 19.914 1.00 47.10 84 ALA A O 1
ATOM 636 N N . ALA A 1 87 ? 24.442 -0.130 20.696 1.00 45.19 85 ALA A N 1
ATOM 637 C CA . ALA A 1 87 ? 24.581 -1.476 20.106 1.00 45.50 85 ALA A CA 1
ATOM 638 C C . ALA A 1 87 ? 23.626 -2.496 20.748 1.00 46.01 85 ALA A C 1
ATOM 639 O O . ALA A 1 87 ? 23.164 -3.423 20.081 1.00 44.79 85 ALA A O 1
ATOM 641 N N . THR A 1 88 ? 23.360 -2.350 22.055 1.00 45.82 86 THR A N 1
ATOM 642 C CA . THR A 1 88 ? 22.422 -3.268 22.732 1.00 45.03 86 THR A CA 1
ATOM 643 C C . THR A 1 88 ? 21.019 -3.119 22.191 1.00 45.78 86 THR A C 1
ATOM 644 O O . THR A 1 88 ? 20.262 -4.085 22.178 1.00 47.40 86 THR A O 1
ATOM 648 N N . PHE A 1 89 ? 20.659 -1.933 21.705 1.00 46.66 87 PHE A N 1
ATOM 649 C CA . PHE A 1 89 ? 19.365 -1.767 21.048 1.00 49.37 87 PHE A CA 1
ATOM 650 C C . PHE A 1 89 ? 19.334 -2.477 19.721 1.00 52.81 87 PHE A C 1
ATOM 651 O O . PHE A 1 89 ? 18.261 -2.891 19.272 1.00 52.98 87 PHE A O 1
ATOM 659 N N . SER A 1 90 ? 20.539 -2.640 19.142 1.00 57.00 88 SER A N 1
ATOM 660 C CA . SER A 1 90 ? 20.783 -3.095 17.744 1.00 61.19 88 SER A CA 1
ATOM 661 C C . SER A 1 90 ? 20.933 -4.606 17.569 1.00 62.91 88 SER A C 1
ATOM 662 O O . SER A 1 90 ? 20.048 -5.255 17.015 1.00 64.10 88 SER A O 1
ATOM 665 N N . GLY A 1 91 ? 22.069 -5.151 17.999 1.00 64.75 89 GLY A N 1
ATOM 666 C CA . GLY A 1 91 ? 22.317 -6.569 17.871 1.00 67.36 89 GLY A CA 1
ATOM 667 C C . GLY A 1 91 ? 21.658 -7.396 18.967 1.00 68.65 89 GLY A C 1
ATOM 668 O O . GLY A 1 91 ? 22.345 -8.155 19.671 1.00 69.20 89 GLY A O 1
ATOM 669 N N . GLY A 1 92 ? 20.335 -7.255 19.125 1.00 69.11 90 GLY A N 1
ATOM 670 C CA . GLY A 1 92 ? 19.562 -8.117 20.044 1.00 68.88 90 GLY A CA 1
ATOM 671 C C . GLY A 1 92 ? 18.099 -7.707 20.128 1.00 69.04 90 GLY A C 1
ATOM 672 O O . GLY A 1 92 ? 17.180 -8.505 19.898 1.00 68.95 90 GLY A O 1
ATOM 673 N N . HIS A 1 111 ? 31.592 3.859 38.757 1.00 69.18 109 HIS A N 1
ATOM 674 C CA . HIS A 1 111 ? 30.657 3.316 37.761 1.00 69.04 109 HIS A CA 1
ATOM 675 C C . HIS A 1 111 ? 30.880 1.827 37.271 1.00 68.27 109 HIS A C 1
ATOM 676 O O . HIS A 1 111 ? 29.951 1.021 37.333 1.00 67.43 109 HIS A O 1
ATOM 683 N N . SER A 1 112 ? 32.072 1.465 36.764 1.00 67.12 110 SER A N 1
ATOM 684 C CA . SER A 1 112 ? 32.293 0.048 36.279 1.00 65.23 110 SER A CA 1
ATOM 685 C C . SER A 1 112 ? 31.167 -0.507 35.314 1.00 63.99 110 SER A C 1
ATOM 686 O O . SER A 1 112 ? 30.872 -1.728 35.315 1.00 64.69 110 SER A O 1
ATOM 689 N N . VAL A 1 113 ? 30.622 0.381 34.452 1.00 60.64 111 VAL A N 1
ATOM 690 C CA . VAL A 1 113 ? 29.264 0.257 33.847 1.00 57.77 111 VAL A CA 1
ATOM 691 C C . VAL A 1 113 ? 28.914 -1.005 33.018 1.00 56.13 111 VAL A C 1
ATOM 692 O O . VAL A 1 113 ? 29.454 -1.213 31.917 1.00 56.51 111 VAL A O 1
ATOM 696 N N . GLU A 1 114 ? 27.970 -1.811 33.511 1.00 52.24 112 GLU A N 1
ATOM 697 C CA . GLU A 1 114 ? 27.421 -2.902 32.700 1.00 49.44 112 GLU A CA 1
ATOM 698 C C . GLU A 1 114 ? 26.091 -2.523 32.059 1.00 47.50 112 GLU A C 1
ATOM 699 O O . GLU A 1 114 ? 25.275 -1.779 32.622 1.00 45.58 112 GLU A O 1
ATOM 705 N N . VAL A 1 115 ? 25.884 -3.040 30.873 1.00 43.48 113 VAL A N 1
ATOM 706 C CA . VAL A 1 115 ? 24.809 -2.649 30.060 1.00 42.31 113 VAL A CA 1
ATOM 707 C C . VAL A 1 115 ? 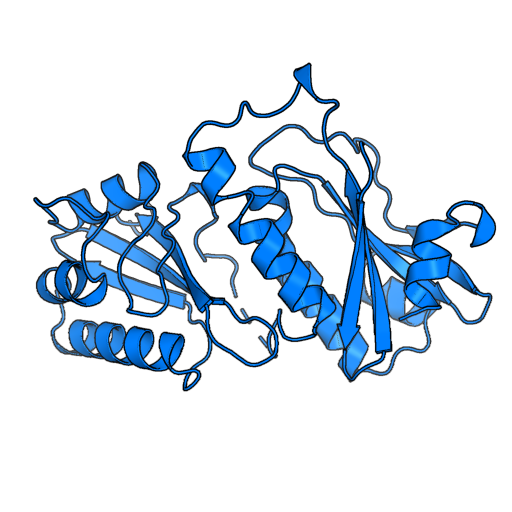24.012 -3.909 29.832 1.00 41.42 113 VAL A C 1
ATOM 708 O O . VAL A 1 115 ? 24.577 -4.987 29.575 1.00 41.61 113 VAL A O 1
ATOM 712 N N . SER A 1 116 ? 22.707 -3.801 29.993 1.00 39.50 114 SER A N 1
ATOM 713 C CA . SER A 1 116 ? 21.809 -4.930 29.704 1.00 38.93 114 SER A CA 1
ATOM 714 C C . SER A 1 116 ? 20.461 -4.519 29.141 1.00 36.90 114 SER A C 1
ATOM 715 O O . SER A 1 116 ? 19.894 -3.471 29.498 1.00 38.66 114 SER A O 1
ATOM 718 N N . PRO A 1 117 ? 19.902 -5.372 28.289 1.00 35.08 115 PRO A N 1
ATOM 719 C CA . PRO A 1 117 ? 18.663 -5.032 27.670 1.00 33.04 115 PRO A CA 1
ATOM 720 C C . PRO A 1 117 ? 17.416 -5.398 28.489 1.00 31.52 115 PRO A C 1
ATOM 721 O O . PRO A 1 117 ? 17.422 -6.341 29.274 1.00 31.39 115 PRO A O 1
ATOM 725 N N . VAL A 1 118 ? 16.351 -4.675 28.229 1.00 28.93 116 VAL A N 1
ATOM 726 C CA . VAL A 1 118 ? 15.057 -5.006 28.731 1.00 30.97 116 VAL A CA 1
ATOM 727 C C . VAL A 1 118 ? 14.267 -5.390 27.483 1.00 32.78 116 VAL A C 1
ATOM 728 O O . VAL A 1 118 ? 14.103 -4.545 26.601 1.00 33.40 116 VAL A O 1
ATOM 732 N N . ARG A 1 119 ? 13.805 -6.642 27.413 1.00 33.59 117 ARG A N 1
ATOM 733 C CA . ARG A 1 119 ? 12.960 -7.123 26.290 1.00 35.93 117 ARG A CA 1
ATOM 734 C C . ARG A 1 119 ? 11.498 -7.150 26.624 1.00 37.38 117 ARG A C 1
ATOM 735 O O . ARG A 1 119 ? 11.083 -7.396 27.835 1.00 34.94 117 ARG A O 1
ATOM 743 N N . PHE A 1 120 ? 10.710 -6.821 25.591 1.00 36.54 118 PHE A N 1
ATOM 744 C CA . PHE A 1 120 ? 9.295 -6.989 25.604 1.00 39.15 118 PHE A CA 1
ATOM 745 C C . PHE A 1 120 ? 8.793 -7.380 24.197 1.00 40.99 118 PHE A C 1
ATOM 746 O O . PHE A 1 120 ? 9.116 -6.734 23.190 1.00 40.35 118 PHE A O 1
ATOM 754 N N . GLY A 1 121 ? 7.932 -8.382 24.150 1.00 44.63 119 GLY A N 1
ATOM 755 C CA . GLY A 1 121 ? 7.679 -9.079 22.900 1.00 48.39 119 GLY A CA 1
ATOM 756 C C . GLY A 1 121 ? 9.059 -9.679 22.727 1.00 50.67 119 GLY A C 1
ATOM 757 O O . GLY A 1 121 ? 9.659 -10.186 23.723 1.00 51.86 119 GLY A O 1
ATOM 758 N N . ASP A 1 122 ? 9.602 -9.524 21.531 1.00 51.46 120 ASP A N 1
ATOM 759 C CA . ASP A 1 122 ? 11.001 -9.840 21.282 1.00 52.87 120 ASP A CA 1
ATOM 760 C C . ASP A 1 122 ? 11.841 -8.647 20.830 1.00 51.54 120 ASP A C 1
ATOM 761 O O . ASP A 1 122 ? 12.860 -8.834 20.154 1.00 52.18 120 ASP A O 1
ATOM 766 N N . GLN A 1 123 ? 11.405 -7.427 21.159 1.00 49.26 121 GLN A N 1
ATOM 767 C CA . GLN A 1 123 ? 12.249 -6.282 20.891 1.00 47.19 121 GLN A CA 1
ATOM 768 C C . GLN A 1 123 ? 12.948 -5.761 22.179 1.00 44.26 121 GLN A C 1
ATOM 769 O O . GLN A 1 123 ? 12.419 -5.883 23.292 1.00 43.12 121 GLN A O 1
ATOM 775 N N . VAL A 1 124 ? 14.155 -5.259 22.042 1.00 40.69 122 VAL A N 1
ATOM 776 C CA . VAL A 1 124 ? 14.788 -4.555 23.142 1.00 38.42 122 VAL A CA 1
ATOM 777 C C . VAL A 1 124 ? 14.081 -3.219 23.160 1.00 37.77 122 VAL A C 1
ATOM 778 O O . VAL A 1 124 ? 14.234 -2.380 22.197 1.00 37.69 122 VAL A O 1
ATOM 782 N N . VAL A 1 125 ? 13.275 -3.001 24.209 1.00 34.38 123 VAL A N 1
ATOM 783 C CA . VAL A 1 125 ? 12.547 -1.722 24.360 1.00 32.87 123 VAL A CA 1
ATOM 784 C C . VAL A 1 125 ? 13.242 -0.674 25.212 1.00 32.06 123 VAL A C 1
ATOM 785 O O . VAL A 1 125 ? 12.874 0.527 25.164 1.00 32.69 123 VAL A O 1
ATOM 789 N N . ALA A 1 126 ? 14.229 -1.098 25.984 1.00 29.89 124 ALA A N 1
ATOM 790 C CA . ALA A 1 126 ? 15.040 -0.185 26.764 1.00 30.04 124 ALA A CA 1
ATOM 791 C C . ALA A 1 126 ? 16.311 -0.873 27.091 1.00 28.46 124 ALA A C 1
ATOM 792 O O . ALA A 1 126 ? 16.411 -2.091 26.963 1.00 28.95 124 ALA A O 1
ATOM 794 N N . VAL A 1 127 ? 17.290 -0.096 27.532 1.00 29.27 125 VAL A N 1
ATOM 795 C CA . VAL A 1 127 ? 18.549 -0.627 28.048 1.00 29.12 125 VAL A CA 1
ATOM 796 C C . VAL A 1 127 ? 18.888 -0.019 29.431 1.00 30.20 125 VAL A C 1
ATOM 797 O O . VAL A 1 127 ? 18.729 1.172 29.630 1.00 33.30 125 VAL A O 1
ATOM 801 N N . LEU A 1 128 ? 19.351 -0.841 30.351 1.00 29.92 126 LEU A N 1
ATOM 802 C CA . LEU A 1 128 ? 19.728 -0.400 31.695 1.00 30.89 126 LEU A CA 1
ATOM 803 C C . LEU A 1 128 ? 21.171 -0.244 31.688 1.00 32.21 126 LEU A C 1
ATOM 804 O O . LEU A 1 128 ? 21.862 -1.130 31.173 1.00 32.91 126 LEU A O 1
ATOM 809 N N . THR A 1 129 ? 21.677 0.839 32.260 1.00 31.26 127 THR A N 1
ATOM 810 C CA . THR A 1 129 ? 23.113 0.838 32.631 1.00 32.54 127 THR A CA 1
ATOM 811 C C . THR A 1 129 ? 23.242 0.735 34.138 1.00 34.34 127 THR A C 1
ATOM 812 O O . THR A 1 129 ? 22.456 1.382 34.878 1.00 32.47 127 THR A O 1
ATOM 816 N N . ARG A 1 130 ? 24.159 -0.125 34.588 1.00 33.00 128 ARG A N 1
ATOM 817 C CA . ARG A 1 130 ? 24.445 -0.319 35.994 1.00 34.72 128 ARG A CA 1
ATOM 818 C C . ARG A 1 130 ? 25.751 0.444 36.390 1.00 35.16 128 ARG A C 1
ATOM 819 O O . ARG A 1 130 ? 26.765 0.362 35.675 1.00 35.69 128 ARG A O 1
ATOM 827 N N . HIS A 1 131 ? 25.731 1.202 37.481 1.00 32.74 129 HIS A N 1
ATOM 828 C CA . HIS A 1 131 ? 26.909 1.965 37.869 1.00 33.38 129 HIS A CA 1
ATOM 829 C C . HIS A 1 131 ? 27.143 1.664 39.316 1.00 34.84 129 HIS A C 1
ATOM 830 O O . HIS A 1 131 ? 26.177 1.637 40.103 1.00 32.00 129 HIS A O 1
ATOM 837 N N . GLN A 1 132 ? 28.385 1.401 39.704 1.00 34.50 130 GLN A N 1
ATOM 838 C CA . GLN A 1 132 ? 28.638 1.082 41.077 1.00 38.36 130 GLN A CA 1
ATOM 839 C C . GLN A 1 132 ? 30.024 1.482 41.510 1.00 39.58 130 GLN A C 1
ATOM 840 O O . GLN A 1 132 ? 30.853 1.778 40.650 1.00 39.84 130 GLN A O 1
ATOM 846 N N . PRO A 1 133 ? 30.280 1.504 42.836 1.00 42.03 131 PRO A N 1
ATOM 847 C CA . PRO A 1 133 ? 31.563 1.993 43.324 1.00 44.83 131 PRO A CA 1
ATOM 848 C C . PRO A 1 133 ? 32.718 1.210 42.750 1.00 47.84 131 PRO A C 1
ATOM 849 O O . PRO A 1 133 ? 32.564 0.010 42.418 1.00 46.92 131 PRO A O 1
ATOM 853 N N . GLU A 1 134 ? 33.845 1.902 42.549 1.00 52.29 132 GLU A N 1
ATOM 854 C CA . GLU A 1 134 ? 35.092 1.235 42.112 1.00 57.81 132 GLU A CA 1
ATOM 855 C C . GLU A 1 134 ? 35.450 0.175 43.156 1.00 60.01 132 GLU A C 1
ATOM 856 O O . GLU A 1 134 ? 35.061 0.315 44.347 1.00 60.06 132 GLU A O 1
ATOM 862 N N . LEU A 1 135 ? 36.154 -0.881 42.718 1.00 62.71 133 LEU A N 1
ATOM 863 C CA . LEU A 1 135 ? 36.308 -2.128 43.521 1.00 64.87 133 LEU A CA 1
ATOM 864 C C . LEU A 1 135 ? 36.643 -2.068 45.058 1.00 65.47 133 LEU A C 1
ATOM 865 O O . LEU A 1 135 ? 35.941 -2.688 45.854 1.00 65.83 133 LEU A O 1
ATOM 870 N N . ALA A 1 136 ? 37.645 -1.296 45.477 1.00 66.06 134 ALA A N 1
ATOM 871 C CA . ALA A 1 136 ? 37.950 -1.168 46.922 1.00 66.55 134 ALA A CA 1
ATOM 872 C C . ALA A 1 136 ? 36.921 -0.371 47.796 1.00 66.92 134 ALA A C 1
ATOM 873 O O . ALA A 1 136 ? 36.997 -0.395 49.047 1.00 67.43 134 ALA A O 1
ATOM 875 N N . ALA A 1 137 ? 35.986 0.338 47.163 1.00 65.86 135 ALA A N 1
ATOM 876 C CA . ALA A 1 137 ? 34.982 1.116 47.913 1.00 65.20 135 ALA A CA 1
ATOM 877 C C . ALA A 1 137 ? 33.655 0.365 48.100 1.00 65.13 135 ALA A C 1
ATOM 878 O O . ALA A 1 137 ? 32.743 0.883 48.728 1.00 65.31 135 ALA A O 1
ATOM 880 N N . ARG A 1 138 ? 33.520 -0.824 47.512 1.00 64.46 136 ARG A N 1
ATOM 881 C CA . ARG A 1 138 ? 32.220 -1.494 47.534 1.00 64.07 136 ARG A CA 1
ATOM 882 C C . ARG A 1 138 ? 31.974 -2.471 48.678 1.00 63.60 136 ARG A C 1
ATOM 883 O O . ARG A 1 138 ? 32.904 -2.937 49.353 1.00 62.94 136 ARG A O 1
ATOM 891 N N . ARG A 1 139 ? 30.686 -2.721 48.910 1.00 63.45 137 ARG A N 1
ATOM 892 C CA . ARG A 1 139 ? 30.244 -3.711 49.880 1.00 63.19 137 ARG A CA 1
ATOM 893 C C . ARG A 1 139 ? 31.006 -4.998 49.704 1.00 62.34 137 ARG A C 1
ATOM 894 O O . ARG A 1 139 ? 30.750 -5.729 48.740 1.00 63.89 137 ARG A O 1
ATOM 902 N N . ARG A 1 140 ? 31.945 -5.237 50.626 1.00 60.68 138 ARG A N 1
ATOM 903 C CA . ARG A 1 140 ? 32.758 -6.459 50.709 1.00 58.63 138 ARG A CA 1
ATOM 904 C C . ARG A 1 140 ? 31.885 -7.714 50.668 1.00 54.67 138 ARG A C 1
ATOM 905 O O . ARG A 1 140 ? 30.815 -7.740 51.328 1.00 55.72 138 ARG A O 1
ATOM 913 N N . SER A 1 141 ? 32.320 -8.735 49.904 1.00 49.60 139 SER A N 1
ATOM 914 C CA A SER A 1 141 ? 31.457 -9.862 49.537 0.50 46.43 139 SER A CA 1
ATOM 915 C CA B SER A 1 141 ? 31.404 -9.832 49.584 0.50 46.48 139 SER A CA 1
ATOM 916 C C . SER A 1 141 ? 31.348 -10.964 50.594 1.00 44.24 139 SER A C 1
ATOM 917 O O . SER A 1 141 ? 31.862 -12.095 50.367 1.00 42.55 139 SER A O 1
ATOM 922 N N . GLY A 1 142 ? 30.665 -10.663 51.689 1.00 38.77 140 GLY A N 1
ATOM 923 C CA . GLY A 1 142 ? 30.234 -11.679 52.615 1.00 35.13 140 GLY A CA 1
ATOM 924 C C . GLY A 1 142 ? 29.144 -12.507 51.968 1.00 31.43 140 GLY A C 1
ATOM 925 O O . GLY A 1 142 ? 28.794 -12.280 50.784 1.00 29.97 140 GLY A O 1
ATOM 926 N N . HIS A 1 143 ? 28.619 -13.475 52.691 1.00 28.70 141 HIS A N 1
ATOM 927 C CA . HIS A 1 143 ? 27.553 -14.298 52.134 1.00 31.78 141 HIS A CA 1
ATOM 928 C C . HIS A 1 143 ? 26.285 -13.537 51.697 1.00 29.56 141 HIS A C 1
ATOM 929 O O . HIS A 1 143 ? 25.719 -13.833 50.611 1.00 30.19 141 HIS A O 1
ATOM 936 N N . LEU A 1 144 ? 25.860 -12.566 52.509 1.00 28.06 142 LEU A N 1
ATOM 937 C CA . LEU A 1 144 ? 24.647 -11.767 52.190 1.00 27.23 142 LEU A CA 1
ATOM 938 C C . LEU A 1 144 ? 24.859 -11.092 50.867 1.00 28.80 142 LEU A C 1
ATOM 939 O O . LEU A 1 144 ? 24.046 -11.250 49.931 1.00 28.85 142 LEU A O 1
ATOM 944 N N . GLU A 1 145 ? 25.977 -10.373 50.739 1.00 27.05 143 GLU A N 1
ATOM 945 C CA . GLU A 1 145 ? 26.233 -9.654 49.502 1.00 28.57 143 GLU A CA 1
ATOM 946 C C . GLU A 1 145 ? 26.386 -10.588 48.280 1.00 26.93 143 GLU A C 1
ATOM 947 O O . GLU A 1 145 ? 25.873 -10.303 47.181 1.00 26.76 143 GLU A O 1
ATOM 953 N N . THR A 1 146 ? 27.055 -11.718 48.460 1.00 27.48 144 THR A N 1
ATOM 954 C CA . THR A 1 146 ? 27.038 -12.721 47.373 1.00 29.48 144 THR A CA 1
ATOM 955 C C . THR A 1 146 ? 25.647 -13.202 46.988 1.00 29.96 144 THR A C 1
ATOM 956 O O . THR A 1 146 ? 25.285 -13.208 45.758 1.00 30.39 144 THR A O 1
ATOM 960 N N . ALA A 1 147 ? 24.837 -13.610 47.990 1.00 27.87 145 ALA A N 1
ATOM 961 C CA . ALA A 1 147 ? 23.456 -14.139 47.676 1.00 28.02 145 ALA A CA 1
ATOM 962 C C . ALA A 1 147 ? 22.598 -13.068 46.960 1.00 27.21 145 ALA A C 1
ATOM 963 O O . ALA A 1 147 ? 21.863 -13.337 45.967 1.00 25.93 145 ALA A O 1
ATOM 965 N N . TYR A 1 148 ? 22.769 -11.816 47.399 1.00 27.69 146 TYR A N 1
ATOM 966 C CA . TYR A 1 148 ? 22.009 -10.690 46.761 1.00 27.42 146 TYR A CA 1
ATOM 967 C C . TYR A 1 148 ? 22.459 -10.485 45.314 1.00 27.77 146 TYR A C 1
ATOM 968 O O . TYR A 1 148 ? 21.617 -10.309 44.411 1.00 28.97 146 TYR A O 1
ATOM 977 N N . ARG A 1 149 ? 23.770 -10.431 45.092 1.00 28.68 147 ARG A N 1
ATOM 978 C CA A ARG A 1 149 ? 24.322 -10.198 43.772 0.50 28.22 147 ARG A CA 1
ATOM 979 C CA B ARG A 1 149 ? 24.283 -10.189 43.756 0.50 27.88 147 ARG A CA 1
ATOM 980 C C . ARG A 1 149 ? 23.952 -11.327 42.814 1.00 27.73 147 ARG A C 1
ATOM 981 O O . ARG A 1 149 ? 23.619 -11.088 41.663 1.00 29.79 147 ARG A O 1
ATOM 996 N N . LEU A 1 150 ? 23.963 -12.551 43.309 1.00 28.39 148 LEU A N 1
ATOM 997 C CA . LEU A 1 150 ? 23.537 -13.719 42.475 1.00 28.70 148 LEU A CA 1
ATOM 998 C C . LEU A 1 150 ? 22.074 -13.626 42.062 1.00 28.16 148 LEU A C 1
ATOM 999 O O . LEU A 1 150 ? 21.717 -13.901 40.918 1.00 28.56 148 LEU A O 1
ATOM 1004 N N . CYS A 1 151 ? 21.216 -13.210 42.982 1.00 25.99 149 CYS A N 1
ATOM 1005 C CA . CYS A 1 151 ? 19.793 -12.990 42.647 1.00 25.65 149 CYS A CA 1
ATOM 1006 C C . CYS A 1 151 ? 19.624 -11.832 41.651 1.00 26.68 149 CYS A C 1
ATOM 1007 O O . CYS A 1 151 ? 18.783 -11.936 40.742 1.00 29.11 149 CYS A O 1
ATOM 1010 N N . ALA A 1 152 ? 20.393 -10.724 41.823 1.00 25.24 150 ALA A N 1
ATOM 1011 C CA . ALA A 1 152 ? 20.351 -9.583 40.887 1.00 26.88 150 ALA A CA 1
ATOM 1012 C C . ALA A 1 152 ? 20.675 -10.090 39.460 1.00 28.25 150 ALA A C 1
ATOM 1013 O O . ALA A 1 152 ? 19.988 -9.760 38.501 1.00 27.72 150 ALA A O 1
ATOM 1015 N N . THR A 1 153 ? 21.683 -10.943 39.346 1.00 29.62 151 THR A N 1
ATOM 1016 C CA . THR A 1 153 ? 22.011 -11.518 38.035 1.00 31.72 151 THR A CA 1
ATOM 1017 C C . THR A 1 153 ? 20.860 -12.328 37.455 1.00 30.04 151 THR A C 1
ATOM 1018 O O . THR A 1 153 ? 20.576 -12.213 36.271 1.00 29.99 151 THR A O 1
ATOM 1022 N N . ASP A 1 154 ? 20.203 -13.151 38.283 1.00 30.43 152 ASP A N 1
ATOM 1023 C CA . ASP A 1 154 ? 19.007 -13.881 37.850 1.00 29.80 152 ASP A CA 1
ATOM 1024 C C . ASP A 1 154 ? 17.907 -12.957 37.349 1.00 30.01 152 ASP A C 1
ATOM 1025 O O . ASP A 1 154 ? 17.254 -13.253 36.348 1.00 28.04 152 ASP A O 1
ATOM 1030 N N . LEU A 1 155 ? 17.666 -11.824 38.037 1.00 28.65 153 LEU A N 1
ATOM 1031 C CA . LEU A 1 155 ? 16.593 -10.925 37.572 1.00 27.38 153 LEU A CA 1
ATOM 1032 C C . LEU A 1 155 ? 17.014 -10.207 36.313 1.00 28.10 153 LEU A C 1
ATOM 1033 O O . LEU A 1 155 ? 16.183 -9.917 35.498 1.00 27.57 153 LEU A O 1
ATOM 1038 N N . LEU A 1 156 ? 18.286 -9.807 36.219 1.00 29.22 154 LEU A N 1
ATOM 1039 C CA . LEU A 1 156 ? 18.773 -9.123 34.998 1.00 29.96 154 LEU A CA 1
ATOM 1040 C C . LEU A 1 156 ? 18.574 -10.043 33.766 1.00 30.77 154 LEU A C 1
ATOM 1041 O O . LEU A 1 156 ? 18.184 -9.598 32.686 1.00 31.39 154 LEU A O 1
ATOM 1046 N N . ARG A 1 157 ? 18.780 -11.329 33.964 1.00 31.47 155 ARG A N 1
ATOM 1047 C CA . ARG A 1 157 ? 18.501 -12.318 32.888 1.00 35.06 155 ARG A CA 1
ATOM 1048 C C . ARG A 1 157 ? 17.002 -12.391 32.531 1.00 33.09 155 ARG A C 1
ATOM 1049 O O . ARG A 1 157 ? 16.641 -12.365 31.368 1.00 31.73 155 ARG A O 1
ATOM 1057 N N . MET A 1 158 ? 16.123 -12.401 33.539 1.00 32.27 156 MET A N 1
ATOM 1058 C CA . MET A 1 158 ? 14.703 -12.314 33.294 1.00 30.70 156 MET A CA 1
ATOM 1059 C C . MET A 1 158 ? 14.290 -11.029 32.599 1.00 31.53 156 MET A C 1
ATOM 1060 O O . MET A 1 158 ? 13.374 -11.049 31.720 1.00 31.31 156 MET A O 1
ATOM 1065 N N . LEU A 1 159 ? 14.893 -9.881 33.006 1.00 29.66 157 LEU A N 1
ATOM 1066 C CA . LEU A 1 159 ? 14.624 -8.629 32.285 1.00 31.05 157 LEU A CA 1
ATOM 1067 C C . LEU A 1 159 ? 15.010 -8.774 30.787 1.00 30.92 157 LEU A C 1
ATOM 1068 O O . LEU A 1 159 ? 14.256 -8.331 29.904 1.00 32.83 157 LEU A O 1
ATOM 1073 N N . ALA A 1 160 ? 16.176 -9.367 30.544 1.00 33.14 158 ALA A N 1
ATOM 1074 C CA . ALA A 1 160 ? 16.712 -9.555 29.169 1.00 34.49 158 ALA A CA 1
ATOM 1075 C C . ALA A 1 160 ? 15.853 -10.539 28.379 1.00 35.20 158 ALA A C 1
ATOM 1076 O O . ALA A 1 160 ? 15.743 -10.408 27.162 1.00 36.33 158 ALA A O 1
ATOM 1078 N N . GLU A 1 161 ? 15.179 -11.470 29.070 1.00 34.89 159 GLU A N 1
ATOM 1079 C CA . GLU A 1 161 ? 14.334 -12.472 28.428 1.00 35.52 159 GLU A CA 1
ATOM 1080 C C . GLU A 1 161 ? 12.916 -12.057 28.391 1.00 35.85 159 GLU A C 1
ATOM 1081 O O . GLU A 1 161 ? 12.084 -12.791 27.872 1.00 37.04 159 GLU A O 1
ATOM 1087 N N . GLY A 1 162 ? 12.597 -10.910 28.989 1.00 34.49 160 GLY A N 1
ATOM 1088 C CA . GLY A 1 162 ? 11.236 -10.414 28.950 1.00 34.31 160 GLY A CA 1
ATOM 1089 C C . GLY A 1 162 ? 10.292 -11.141 29.907 1.00 35.18 160 GLY A C 1
ATOM 1090 O O . GLY A 1 162 ? 9.086 -11.050 29.748 1.00 36.89 160 GLY A O 1
ATOM 1091 N N . THR A 1 163 ? 10.821 -11.831 30.901 1.00 33.21 161 THR A N 1
ATOM 1092 C CA . THR A 1 163 ? 9.971 -12.565 31.863 1.00 35.07 161 THR A CA 1
ATOM 1093 C C . THR A 1 163 ? 9.818 -11.921 33.270 1.00 34.21 161 THR A C 1
ATOM 1094 O O . THR A 1 163 ? 9.081 -12.449 34.144 1.00 32.76 161 THR A O 1
ATOM 1098 N N . PHE A 1 164 ? 10.523 -10.823 33.501 1.00 32.49 162 PHE A N 1
ATOM 1099 C CA . PHE A 1 164 ? 10.335 -10.010 34.721 1.00 33.64 162 PHE A CA 1
ATOM 1100 C C . PHE A 1 164 ? 10.454 -8.537 34.283 1.00 35.62 162 PHE A C 1
ATOM 1101 O O . PHE A 1 164 ? 11.331 -8.203 33.482 1.00 35.57 162 PHE A O 1
ATOM 1109 N N . PRO A 1 165 ? 9.570 -7.662 34.776 1.00 36.53 163 PRO A N 1
ATOM 1110 C CA . PRO A 1 165 ? 8.389 -7.973 35.582 1.00 39.12 163 PRO A CA 1
ATOM 1111 C C . PRO A 1 165 ? 7.346 -8.728 34.743 1.00 43.14 163 PRO A C 1
ATOM 1112 O O . PRO A 1 165 ? 7.426 -8.760 33.494 1.00 41.40 163 PRO A O 1
ATOM 1116 N N . ASP A 1 166 ? 6.373 -9.320 35.426 1.00 47.58 164 ASP A N 1
ATOM 1117 C CA . ASP A 1 166 ? 5.320 -10.095 34.771 1.00 52.81 164 ASP A CA 1
ATOM 1118 C C . ASP A 1 166 ? 3.980 -9.401 35.063 1.00 55.36 164 ASP A C 1
ATOM 1119 O O . ASP A 1 166 ? 3.617 -9.229 36.239 1.00 55.65 164 ASP A O 1
ATOM 1124 N N . ALA A 1 167 ? 3.278 -9.003 33.990 1.00 57.76 165 ALA A N 1
ATOM 1125 C CA . ALA A 1 167 ? 2.114 -8.065 34.001 1.00 59.30 165 ALA A CA 1
ATOM 1126 C C . ALA A 1 167 ? 2.549 -6.626 34.295 1.00 60.73 165 ALA A C 1
ATOM 1127 O O . ALA A 1 167 ? 3.338 -6.032 33.539 1.00 60.89 165 ALA A O 1
ATOM 1129 N N . SER A 1 173 ? 3.876 -3.587 45.627 1.00 48.00 171 SER A N 1
ATOM 1130 C CA . SER A 1 173 ? 3.061 -2.607 46.365 1.00 47.74 171 SER A CA 1
ATOM 1131 C C . SER A 1 173 ? 3.916 -1.711 47.260 1.00 47.26 171 SER A C 1
ATOM 1132 O O . SER A 1 173 ? 5.116 -1.966 47.444 1.00 46.34 171 SER A O 1
ATOM 1135 N N . ARG A 1 174 ? 3.306 -0.679 47.854 1.00 47.99 172 ARG A N 1
ATOM 1136 C CA . ARG A 1 174 ? 4.099 0.281 48.653 1.00 48.88 172 ARG A CA 1
ATOM 1137 C C . ARG A 1 174 ? 4.624 -0.355 49.929 1.00 47.30 172 ARG A C 1
ATOM 1138 O O . ARG A 1 174 ? 5.617 0.064 50.467 1.00 45.24 172 ARG A O 1
ATOM 1146 N N . SER A 1 175 ? 3.891 -1.363 50.410 1.00 47.53 173 SER A N 1
ATOM 1147 C CA . SER A 1 175 ? 4.160 -1.985 51.701 1.00 46.83 173 SER A CA 1
ATOM 1148 C C . SER A 1 175 ? 5.054 -3.283 51.621 1.00 45.31 173 SER A C 1
ATOM 1149 O O . SER A 1 175 ? 5.513 -3.771 52.671 1.00 45.48 173 SER A O 1
ATOM 1152 N N . SER A 1 176 ? 5.350 -3.815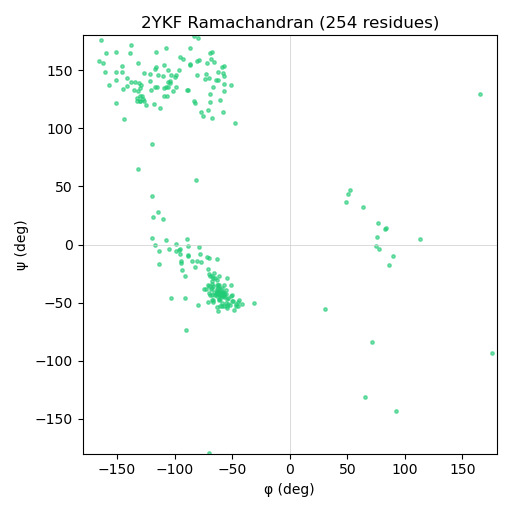 50.420 1.00 41.78 174 SER A N 1
ATOM 1153 C CA . SER A 1 176 ? 6.037 -5.111 50.380 1.00 39.16 174 SER A CA 1
ATOM 1154 C C . SER A 1 176 ? 7.440 -4.986 50.968 1.00 34.59 174 SER A C 1
ATOM 1155 O O . SER A 1 176 ? 7.992 -3.902 50.957 1.00 34.25 174 SER A O 1
ATOM 1158 N N . PRO A 1 177 ? 8.010 -6.101 51.435 1.00 30.25 175 PRO A N 1
ATOM 1159 C CA . PRO A 1 177 ? 9.365 -6.090 52.048 1.00 28.77 175 PRO A CA 1
ATOM 1160 C C . PRO A 1 177 ? 10.395 -5.517 51.079 1.00 28.22 175 PRO A C 1
ATOM 1161 O O . PRO A 1 177 ? 10.224 -5.694 49.883 1.00 27.21 175 PRO A O 1
ATOM 1165 N N . ARG A 1 178 ? 11.399 -4.802 51.574 1.00 25.68 176 ARG A N 1
ATOM 1166 C CA . ARG A 1 178 ? 12.568 -4.476 50.809 1.00 26.60 176 ARG A CA 1
ATOM 1167 C C . ARG A 1 178 ? 13.520 -5.648 50.984 1.00 26.61 176 ARG A C 1
ATOM 1168 O O . ARG A 1 178 ? 13.419 -6.412 51.929 1.00 27.62 176 ARG A O 1
ATOM 1176 N N . ALA A 1 179 ? 14.414 -5.843 50.022 1.00 27.99 177 ALA A N 1
ATOM 1177 C CA . ALA A 1 179 ? 15.453 -6.876 50.159 1.00 26.43 177 ALA A CA 1
ATOM 1178 C C . ALA A 1 179 ? 16.130 -6.892 51.567 1.00 26.31 177 ALA A C 1
ATOM 1179 O O . ALA A 1 179 ? 16.246 -7.948 52.206 1.00 25.59 177 ALA A O 1
ATOM 1181 N N . GLY A 1 180 ? 16.534 -5.728 52.077 1.00 25.56 178 GLY A N 1
ATOM 1182 C CA . GLY A 1 180 ? 17.176 -5.711 53.388 1.00 26.10 178 GLY A CA 1
ATOM 1183 C C . GLY A 1 180 ? 16.338 -6.214 54.538 1.00 26.50 178 GLY A C 1
ATOM 1184 O O . GLY A 1 180 ? 16.894 -6.664 55.576 1.00 27.27 178 GLY A O 1
ATOM 1185 N N . ASP A 1 181 ? 15.006 -6.104 54.409 1.00 23.94 179 ASP A N 1
ATOM 1186 C CA . ASP A 1 181 ? 14.104 -6.633 55.444 1.00 23.92 179 ASP A CA 1
ATOM 1187 C C . ASP A 1 181 ? 14.279 -8.122 55.732 1.00 23.81 179 ASP A C 1
ATOM 1188 O O . ASP A 1 181 ? 14.009 -8.582 56.851 1.00 23.87 179 ASP A O 1
ATOM 1193 N N . GLY A 1 182 ? 14.604 -8.917 54.705 1.00 23.48 180 GLY A N 1
ATOM 1194 C CA . GLY A 1 182 ? 14.739 -10.365 54.922 1.00 22.20 180 GLY A CA 1
ATOM 1195 C C . GLY A 1 182 ? 14.735 -11.019 53.520 1.00 25.00 180 GLY A C 1
ATOM 1196 O O . GLY A 1 182 ? 13.857 -10.739 52.704 1.00 24.46 180 GLY A O 1
ATOM 1197 N N . PHE A 1 183 ? 15.707 -11.863 53.262 1.00 24.06 181 PHE A N 1
ATOM 1198 C CA . PHE A 1 183 ? 15.868 -12.412 51.910 1.00 25.52 181 PHE A CA 1
ATOM 1199 C C . PHE A 1 183 ? 16.122 -13.887 52.039 1.00 25.51 181 PHE A C 1
ATOM 1200 O O . PHE A 1 183 ? 16.983 -14.293 52.876 1.00 26.58 181 PHE A O 1
ATOM 1208 N N . ILE A 1 184 ? 15.406 -14.695 51.237 1.00 25.81 182 ILE A N 1
ATOM 1209 C CA . ILE A 1 184 ? 15.563 -16.188 51.224 1.00 27.46 182 ILE A CA 1
ATOM 1210 C C . ILE A 1 184 ? 15.690 -16.645 49.764 1.00 27.50 182 ILE A C 1
ATOM 1211 O O . ILE A 1 184 ? 14.923 -16.181 48.914 1.00 27.08 182 ILE A O 1
ATOM 1216 N N . ARG A 1 185 ? 16.679 -17.491 49.459 1.00 27.39 183 ARG A N 1
ATOM 1217 C CA A ARG A 1 185 ? 16.778 -18.064 48.129 0.50 28.81 183 ARG A CA 1
ATOM 1218 C CA B ARG A 1 185 ? 16.789 -18.073 48.119 0.50 27.59 183 ARG A CA 1
ATOM 1219 C C . ARG A 1 185 ? 16.347 -19.528 48.235 1.00 27.79 183 ARG A C 1
ATOM 1220 O O . ARG A 1 185 ? 16.865 -20.264 49.077 1.00 28.09 183 ARG A O 1
ATOM 1235 N N . LEU A 1 186 ? 15.362 -19.921 47.407 1.00 29.24 184 LEU A N 1
ATOM 1236 C CA . LEU A 1 186 ? 14.932 -21.347 47.377 1.00 31.35 184 LEU A CA 1
ATOM 1237 C C . LEU A 1 186 ? 15.467 -21.987 46.096 1.00 32.21 184 LEU A C 1
ATOM 1238 O O . LEU A 1 186 ? 15.443 -21.371 45.069 1.00 32.64 184 LEU A O 1
ATOM 1243 N N . ASP A 1 187 ? 15.937 -23.217 46.177 1.00 34.51 185 ASP A N 1
ATOM 1244 C CA . ASP A 1 187 ? 16.332 -23.938 44.989 1.00 37.18 185 ASP A CA 1
ATOM 1245 C C . ASP A 1 187 ? 15.101 -24.575 44.346 1.00 36.99 185 ASP A C 1
ATOM 1246 O O . ASP A 1 187 ? 13.984 -24.446 44.879 1.00 34.80 185 ASP A O 1
ATOM 1251 N N . VAL A 1 188 ? 15.294 -25.283 43.212 1.00 38.32 186 VAL A N 1
ATOM 1252 C CA . VAL A 1 188 ? 14.163 -25.889 42.464 1.00 39.70 186 VAL A CA 1
ATOM 1253 C C . VAL A 1 188 ? 13.277 -26.798 43.280 1.00 40.56 186 VAL A C 1
ATOM 1254 O O . VAL A 1 188 ? 12.116 -26.924 42.988 1.00 41.76 186 VAL A O 1
ATOM 1258 N N . ASP A 1 189 ? 13.813 -27.439 44.295 1.00 40.31 187 ASP A N 1
ATOM 1259 C CA . ASP A 1 189 ? 12.990 -28.336 45.127 1.00 42.13 187 ASP A CA 1
ATOM 1260 C C . ASP A 1 189 ? 12.330 -27.630 46.304 1.00 40.57 187 ASP A C 1
ATOM 1261 O O . ASP A 1 189 ? 11.723 -28.278 47.121 1.00 40.68 187 ASP A O 1
ATOM 1266 N N . GLY A 1 190 ? 12.467 -26.315 46.403 1.00 39.41 188 GLY A N 1
ATOM 1267 C CA . GLY A 1 190 ? 11.830 -25.592 47.511 1.00 38.56 188 GLY A CA 1
ATOM 1268 C C . GLY A 1 190 ? 12.651 -25.638 48.790 1.00 36.88 188 GLY A C 1
ATOM 1269 O O . GLY A 1 190 ? 12.152 -25.289 49.869 1.00 37.51 188 GLY A O 1
ATOM 1270 N N . VAL A 1 191 ? 13.916 -26.064 48.661 1.00 35.39 189 VAL A N 1
ATOM 1271 C CA . VAL A 1 191 ? 14.903 -26.111 49.779 1.00 34.87 189 VAL A CA 1
ATOM 1272 C C . VAL A 1 191 ? 15.635 -24.763 49.858 1.00 33.39 189 VAL A C 1
ATOM 1273 O O . VAL A 1 191 ? 16.025 -24.209 48.815 1.00 33.76 189 VAL A O 1
ATOM 1277 N N . VAL A 1 192 ? 15.749 -24.224 51.066 1.00 32.83 190 VAL A N 1
ATOM 1278 C CA . VAL A 1 192 ? 16.411 -22.926 51.299 1.00 30.79 190 VAL A CA 1
ATOM 1279 C C . VAL A 1 192 ? 17.917 -23.086 51.094 1.00 31.41 190 VAL A C 1
ATOM 1280 O O . VAL A 1 192 ? 18.578 -23.793 51.852 1.00 31.65 190 VAL A O 1
ATOM 1284 N N . SER A 1 193 ? 18.459 -22.418 50.094 1.00 31.69 191 SER A N 1
ATOM 1285 C CA . SER A 1 193 ? 19.866 -22.442 49.867 1.00 31.58 191 SER A CA 1
ATOM 1286 C C . SER A 1 193 ? 20.553 -21.282 50.544 1.00 32.57 191 SER A C 1
ATOM 1287 O O . SER A 1 193 ? 21.754 -21.378 50.870 1.00 31.87 191 SER A O 1
ATOM 1290 N N . TYR A 1 194 ? 19.796 -20.197 50.848 1.00 30.29 192 TYR A N 1
ATOM 1291 C CA . TYR A 1 194 ? 20.376 -19.073 51.643 1.00 30.58 192 TYR A CA 1
ATOM 1292 C C . TYR A 1 194 ? 19.239 -18.337 52.294 1.00 29.71 192 TYR A C 1
ATOM 1293 O O . TYR A 1 194 ? 18.197 -18.120 51.628 1.00 26.73 192 TYR A O 1
ATOM 1302 N N . ALA A 1 195 ? 19.434 -17.991 53.575 1.00 29.78 193 ALA A N 1
ATOM 1303 C CA . ALA A 1 195 ? 18.496 -17.120 54.339 1.00 29.82 193 ALA A CA 1
ATOM 1304 C C . ALA A 1 195 ? 19.298 -16.045 55.077 1.00 29.55 193 ALA A C 1
ATOM 1305 O O . ALA A 1 195 ? 20.284 -16.347 55.800 1.00 28.32 193 ALA A O 1
ATOM 1307 N N . SER A 1 196 ? 18.937 -14.781 54.856 1.00 29.01 194 SER A N 1
ATOM 1308 C CA . SER A 1 196 ? 19.696 -13.686 55.448 1.00 27.88 194 SER A CA 1
ATOM 1309 C C . SER A 1 196 ? 19.477 -13.673 56.976 1.00 26.39 194 SER A C 1
ATOM 1310 O O . SER A 1 196 ? 18.550 -14.364 57.511 1.00 27.02 194 SER A O 1
ATOM 1313 N N . PRO A 1 197 ? 20.336 -12.937 57.717 1.00 24.89 195 PRO A N 1
ATOM 1314 C CA . PRO A 1 197 ? 20.098 -12.856 59.150 1.00 24.65 195 PRO A CA 1
ATOM 1315 C C . PRO A 1 197 ? 18.671 -12.354 59.482 1.00 23.77 195 PRO A C 1
ATOM 1316 O O . PRO A 1 197 ? 17.991 -12.885 60.403 1.00 25.81 195 PRO A O 1
ATOM 1320 N N . ASN A 1 198 ? 18.206 -11.341 58.753 1.00 25.17 196 ASN A N 1
ATOM 1321 C CA . ASN A 1 198 ? 16.846 -10.791 58.977 1.00 24.59 196 ASN A CA 1
ATOM 1322 C C . ASN A 1 198 ? 15.747 -11.766 58.719 1.00 25.97 196 ASN A C 1
ATOM 1323 O O . ASN A 1 198 ? 14.700 -11.781 59.424 1.00 23.93 196 ASN A O 1
ATOM 1328 N N . ALA A 1 199 ? 15.960 -12.623 57.724 1.00 25.65 197 ALA A N 1
ATOM 1329 C CA . ALA A 1 199 ? 14.941 -13.599 57.442 1.00 24.53 197 ALA A CA 1
ATOM 1330 C C . ALA A 1 199 ? 14.891 -14.607 58.599 1.00 26.45 197 ALA A C 1
ATOM 1331 O O . ALA A 1 199 ? 13.794 -15.005 59.074 1.00 26.59 197 ALA A O 1
ATOM 1333 N N . LEU A 1 200 ? 16.056 -15.021 59.056 1.00 28.18 198 LEU A N 1
ATOM 1334 C CA . LEU A 1 200 ? 16.137 -16.002 60.172 1.00 28.55 198 LEU A CA 1
ATOM 1335 C C . LEU A 1 200 ? 15.524 -15.361 61.430 1.00 27.29 198 LEU A C 1
ATOM 1336 O O . LEU A 1 200 ? 14.851 -16.039 62.228 1.00 27.77 198 LEU A O 1
ATOM 1341 N N . SER A 1 201 ? 15.824 -14.086 61.647 1.00 26.27 199 SER A N 1
ATOM 1342 C CA . SER A 1 201 ? 15.182 -13.310 62.748 1.00 26.04 199 SER A CA 1
ATOM 1343 C C . SER A 1 201 ? 13.642 -13.384 62.676 1.00 25.11 199 SER A C 1
ATOM 1344 O O . SER A 1 201 ? 13.000 -13.784 63.637 1.00 24.67 199 SER A O 1
ATOM 1347 N N . ALA A 1 202 ? 13.085 -13.091 61.511 1.00 23.31 200 ALA A N 1
ATOM 1348 C CA . ALA A 1 202 ? 11.673 -13.143 61.371 1.00 25.51 200 ALA A CA 1
ATOM 1349 C C . ALA A 1 202 ? 11.153 -14.555 61.653 1.00 25.78 200 ALA A C 1
ATOM 1350 O O . ALA A 1 202 ? 10.172 -14.721 62.379 1.00 24.86 200 ALA A O 1
ATOM 1352 N N . TYR A 1 203 ? 11.784 -15.580 61.078 1.00 25.62 201 TYR A N 1
ATOM 1353 C CA . TYR A 1 203 ? 11.307 -16.984 61.363 1.00 25.86 201 TYR A CA 1
ATOM 1354 C C . TYR A 1 203 ? 11.425 -17.340 62.845 1.00 27.03 201 TYR A C 1
ATOM 1355 O O . TYR A 1 203 ? 10.591 -18.096 63.352 1.00 26.19 201 TYR A O 1
ATOM 1364 N N . HIS A 1 204 ? 12.450 -16.838 63.547 1.00 27.31 202 HIS A N 1
ATOM 1365 C CA . HIS A 1 204 ? 12.500 -17.068 65.022 1.00 28.57 202 HIS A CA 1
ATOM 1366 C C . HIS A 1 204 ? 11.330 -16.412 65.765 1.00 28.82 202 HIS A C 1
ATOM 1367 O O . HIS A 1 204 ? 10.715 -17.027 66.654 1.00 30.18 202 HIS A O 1
ATOM 1374 N N . ARG A 1 205 ? 10.996 -15.187 65.397 1.00 26.59 203 ARG A N 1
ATOM 1375 C CA . ARG A 1 205 ? 9.867 -14.515 66.048 1.00 26.15 203 ARG A CA 1
ATOM 1376 C C . ARG A 1 205 ? 8.618 -15.318 65.760 1.00 28.87 203 ARG A C 1
ATOM 1377 O O . ARG A 1 205 ? 7.706 -15.347 66.592 1.00 26.33 203 ARG A O 1
ATOM 1385 N N . MET A 1 206 ? 8.546 -15.911 64.539 1.00 27.36 204 MET A N 1
ATOM 1386 C CA . MET A 1 206 ? 7.377 -16.723 64.140 1.00 28.70 204 MET A CA 1
ATOM 1387 C C . MET A 1 206 ? 7.298 -18.097 64.861 1.00 29.98 204 MET A C 1
ATOM 1388 O O . MET A 1 206 ? 6.308 -18.823 64.709 1.00 31.44 204 MET A O 1
ATOM 1393 N N . GLY A 1 207 ? 8.368 -18.469 65.559 1.00 30.61 205 GLY A N 1
ATOM 1394 C CA . GLY A 1 207 ? 8.438 -19.707 66.334 1.00 31.42 205 GLY A CA 1
ATOM 1395 C C . GLY A 1 207 ? 9.413 -20.745 65.815 1.00 33.65 205 GLY A C 1
ATOM 1396 O O . GLY A 1 207 ? 9.404 -21.852 66.289 1.00 35.18 205 GLY A O 1
ATOM 1397 N N . LEU A 1 208 ? 10.199 -20.449 64.784 1.00 34.22 206 LEU A N 1
ATOM 1398 C CA . LEU A 1 208 ? 11.183 -21.466 64.246 1.00 36.38 206 LEU A CA 1
ATOM 1399 C C . LEU A 1 208 ? 12.286 -21.671 65.276 1.00 38.12 206 LEU A C 1
ATOM 1400 O O . LEU A 1 208 ? 12.896 -20.705 65.682 1.00 38.22 206 LEU A O 1
ATOM 1405 N N . THR A 1 209 ? 12.496 -22.907 65.729 1.00 41.29 207 THR A N 1
ATOM 1406 C CA . THR A 1 209 ? 13.567 -23.200 66.704 1.00 44.93 207 THR A CA 1
ATOM 1407 C C . THR A 1 209 ? 14.698 -23.943 65.985 1.00 46.70 207 THR A C 1
ATOM 1408 O O . THR A 1 209 ? 15.661 -24.360 66.599 1.00 47.68 207 THR A O 1
ATOM 1412 N N . THR A 1 210 ? 14.534 -24.100 64.679 1.00 48.51 208 THR A N 1
ATOM 1413 C CA . THR A 1 210 ? 15.396 -24.912 63.787 1.00 50.47 208 THR A CA 1
ATOM 1414 C C . THR A 1 210 ? 16.260 -24.033 62.884 1.00 50.46 208 THR A C 1
ATOM 1415 O O . THR A 1 210 ? 16.078 -22.808 62.842 1.00 50.73 208 THR A O 1
ATOM 1419 N N . GLU A 1 211 ? 17.234 -24.629 62.195 1.00 49.22 209 GLU A N 1
ATOM 1420 C CA . GLU A 1 211 ? 17.926 -23.906 61.108 1.00 49.91 209 GLU A CA 1
ATOM 1421 C C . GLU A 1 211 ? 16.960 -23.664 59.915 1.00 46.88 209 GLU A C 1
ATOM 1422 O O . GLU A 1 211 ? 15.962 -24.336 59.769 1.00 47.37 209 GLU A O 1
ATOM 1428 N N . LEU A 1 212 ? 17.253 -22.713 59.054 1.00 45.51 210 LEU A N 1
ATOM 1429 C CA . LEU A 1 212 ? 16.413 -22.580 57.865 1.00 42.59 210 LEU A CA 1
ATOM 1430 C C . LEU A 1 212 ? 17.105 -23.148 56.656 1.00 41.37 210 LEU A C 1
ATOM 1431 O O . LEU A 1 212 ? 16.506 -23.843 55.875 1.00 40.52 210 LEU A O 1
ATOM 1436 N N . GLU A 1 213 ? 18.373 -22.802 56.489 1.00 40.51 211 GLU A N 1
ATOM 1437 C CA . GLU A 1 213 ? 19.172 -23.311 55.386 1.00 40.96 211 GLU A CA 1
ATOM 1438 C C . GLU A 1 213 ? 19.246 -24.832 55.342 1.00 40.30 211 GLU A C 1
ATOM 1439 O O . GLU A 1 213 ? 19.343 -25.485 56.370 1.00 39.48 211 GLU A O 1
ATOM 1445 N N . GLY A 1 214 ? 19.133 -25.367 54.134 1.00 40.37 212 GLY A N 1
ATOM 1446 C CA . GLY A 1 214 ? 19.045 -26.797 53.912 1.00 41.27 212 GLY A CA 1
ATOM 1447 C C . GLY A 1 214 ? 17.702 -27.433 54.241 1.00 41.40 212 GLY A C 1
ATOM 1448 O O . GLY A 1 214 ? 17.578 -28.630 54.205 1.00 42.25 212 GLY A O 1
ATOM 1449 N N . VAL A 1 215 ? 16.681 -26.656 54.574 1.00 41.11 213 VAL A N 1
ATOM 1450 C CA . VAL A 1 215 ? 15.386 -27.272 54.942 1.00 40.26 213 VAL A CA 1
ATOM 1451 C C . VAL A 1 215 ? 14.383 -26.873 53.874 1.00 38.95 213 VAL A C 1
ATOM 1452 O O . VAL A 1 215 ? 14.497 -25.812 53.296 1.00 36.08 213 VAL A O 1
ATOM 1456 N N . ASN A 1 216 ? 13.443 -27.771 53.581 1.00 38.03 214 ASN A N 1
ATOM 1457 C CA . ASN A 1 216 ? 12.337 -27.453 52.744 1.00 37.06 214 ASN A CA 1
ATOM 1458 C C . ASN A 1 216 ? 11.536 -26.304 53.396 1.00 34.50 214 ASN A C 1
ATOM 1459 O O . ASN A 1 216 ? 11.170 -26.385 54.556 1.00 33.16 214 ASN A O 1
ATOM 1464 N N . LEU A 1 217 ? 11.356 -25.221 52.655 1.00 32.70 215 LEU A N 1
ATOM 1465 C CA . LEU A 1 217 ? 10.749 -23.988 53.210 1.00 33.38 215 LEU A CA 1
ATOM 1466 C C . LEU A 1 217 ? 9.334 -24.218 53.732 1.00 33.07 215 LEU A C 1
ATOM 1467 O O . LEU A 1 217 ? 9.028 -23.924 54.909 1.00 31.26 215 LEU A O 1
ATOM 1472 N N . ILE A 1 218 ? 8.467 -24.794 52.876 1.00 32.50 216 ILE A N 1
ATOM 1473 C CA . ILE A 1 218 ? 7.118 -25.170 53.337 1.00 33.27 216 ILE A CA 1
ATOM 1474 C C . ILE A 1 218 ? 7.096 -26.004 54.622 1.00 33.07 216 ILE A C 1
ATOM 1475 O O . ILE A 1 218 ? 6.333 -25.702 55.535 1.00 34.47 216 ILE A O 1
ATOM 1480 N N . ASP A 1 219 ? 7.967 -27.017 54.730 1.00 35.54 217 ASP 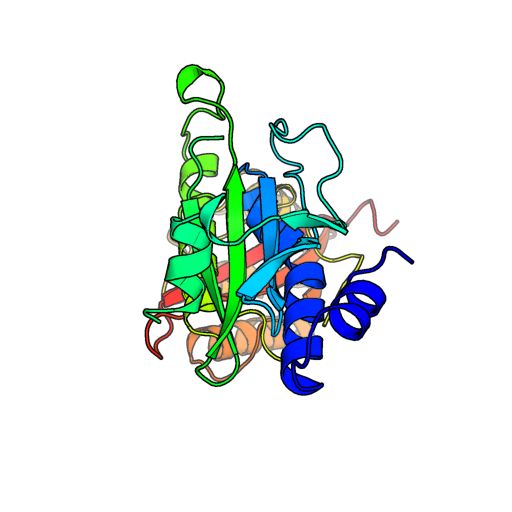A N 1
ATOM 1481 C CA . ASP A 1 219 ? 8.003 -27.842 55.956 1.00 36.38 217 ASP A CA 1
ATOM 1482 C C . ASP A 1 219 ? 8.374 -27.086 57.250 1.00 36.15 217 ASP A C 1
ATOM 1483 O O . ASP A 1 219 ? 7.886 -27.408 58.321 1.00 35.93 217 ASP A O 1
ATOM 1488 N N . ALA A 1 220 ? 9.299 -26.126 57.135 1.00 36.12 218 ALA A N 1
ATOM 1489 C CA . ALA A 1 220 ? 9.654 -25.204 58.202 1.00 34.50 218 ALA A CA 1
ATOM 1490 C C . ALA A 1 220 ? 8.527 -24.198 58.487 1.00 34.29 218 ALA A C 1
ATOM 1491 O O . ALA A 1 220 ? 8.329 -23.772 59.635 1.00 34.52 218 ALA A O 1
ATOM 1493 N N . THR A 1 221 ? 7.818 -23.781 57.452 1.00 31.91 219 THR A N 1
ATOM 1494 C CA . THR A 1 221 ? 6.914 -22.627 57.575 1.00 31.22 219 THR A CA 1
ATOM 1495 C C . THR A 1 221 ? 5.503 -23.045 57.970 1.00 32.71 219 THR A C 1
ATOM 1496 O O . THR A 1 221 ? 4.880 -22.445 58.871 1.00 32.66 219 THR A O 1
ATOM 1500 N N . ARG A 1 222 ? 4.993 -24.084 57.290 1.00 32.43 220 ARG A N 1
ATOM 1501 C CA . ARG A 1 222 ? 3.613 -24.507 57.524 1.00 33.05 220 ARG A CA 1
ATOM 1502 C C . ARG A 1 222 ? 3.211 -24.643 59.007 1.00 33.16 220 ARG A C 1
ATOM 1503 O O . ARG A 1 222 ? 2.191 -24.078 59.379 1.00 32.24 220 ARG A O 1
ATOM 1511 N N . PRO A 1 223 ? 3.986 -25.380 59.839 1.00 32.88 221 PRO A N 1
ATOM 1512 C CA . PRO A 1 223 ? 3.565 -25.546 61.234 1.00 34.37 221 PRO A CA 1
ATOM 1513 C C . PRO A 1 223 ? 3.507 -24.221 62.021 1.00 34.13 221 PRO A C 1
ATOM 1514 O O . PRO A 1 223 ? 2.903 -24.189 63.053 1.00 33.42 221 PRO A O 1
ATOM 1518 N N . LEU A 1 224 ? 4.059 -23.122 61.502 1.00 32.36 222 LEU A N 1
ATOM 1519 C CA . LEU A 1 224 ? 4.180 -21.903 62.332 1.00 32.48 222 LEU A CA 1
ATOM 1520 C C . LEU A 1 224 ? 2.992 -21.067 62.154 1.00 32.66 222 LEU A C 1
ATOM 1521 O O . LEU A 1 224 ? 2.656 -20.300 63.061 1.00 32.98 222 LEU A O 1
ATOM 1526 N N . ILE A 1 225 ? 2.358 -21.191 60.974 1.00 31.42 223 ILE A N 1
ATOM 1527 C CA . ILE A 1 225 ? 1.275 -20.316 60.559 1.00 32.08 223 ILE A CA 1
ATOM 1528 C C . ILE A 1 225 ? 0.044 -20.571 61.399 1.00 34.00 223 ILE A C 1
ATOM 1529 O O . ILE A 1 225 ? -0.352 -21.723 61.581 1.00 34.82 223 ILE A O 1
ATOM 1534 N N . SER A 1 226 ? -0.519 -19.497 61.946 1.00 33.57 224 SER A N 1
ATOM 1535 C CA . SER A 1 226 ? -1.591 -19.603 62.978 1.00 35.54 224 SER A CA 1
ATOM 1536 C C . SER A 1 226 ? -2.923 -20.090 62.405 1.00 35.39 224 SER A C 1
ATOM 1537 O O . SER A 1 226 ? -3.563 -20.970 62.986 1.00 35.45 224 SER A O 1
ATOM 1540 N N . ASP A 1 227 ? -3.372 -19.476 61.318 1.00 34.81 225 ASP A N 1
ATOM 1541 C CA . ASP A 1 227 ? -4.636 -19.883 60.716 1.00 34.81 225 ASP A CA 1
ATOM 1542 C C . ASP A 1 227 ? -4.442 -21.106 59.793 1.00 33.11 225 ASP A C 1
ATOM 1543 O O . ASP A 1 227 ? -3.649 -21.053 58.846 1.00 32.17 225 ASP A O 1
ATOM 1548 N N . PRO A 1 228 ? -5.179 -22.210 60.052 1.00 32.12 226 PRO A N 1
ATOM 1549 C CA . PRO A 1 228 ? -4.919 -23.428 59.248 1.00 31.70 226 PRO A CA 1
ATOM 1550 C C . PRO A 1 228 ? -5.302 -23.227 57.752 1.00 30.14 226 PRO A C 1
ATOM 1551 O O . PRO A 1 228 ? -4.742 -23.899 56.885 1.00 30.46 226 PRO A O 1
ATOM 1555 N N . PHE A 1 229 ? -6.207 -22.307 57.422 1.00 29.60 227 PHE A N 1
ATOM 1556 C CA . PHE A 1 229 ? -6.458 -22.038 55.979 1.00 28.88 227 PHE A CA 1
ATOM 1557 C C . PHE A 1 229 ? -5.263 -21.321 55.296 1.00 30.27 227 PHE A C 1
ATOM 1558 O O . PHE A 1 229 ? -4.928 -21.582 54.148 1.00 28.82 227 PHE A O 1
ATOM 1566 N N . GLU A 1 230 ? -4.686 -20.360 56.001 1.00 30.10 228 GLU A N 1
ATOM 1567 C CA . GLU A 1 230 ? -3.574 -19.570 55.446 1.00 30.39 228 GLU A CA 1
ATOM 1568 C C . GLU A 1 230 ? -2.413 -20.538 55.317 1.00 29.53 228 GLU A C 1
ATOM 1569 O O . GLU A 1 230 ? -1.628 -20.416 54.400 1.00 31.41 228 GLU A O 1
ATOM 1575 N N . ALA A 1 231 ? -2.253 -21.454 56.279 1.00 28.91 229 ALA A N 1
ATOM 1576 C CA . ALA A 1 231 ? -1.119 -22.407 56.260 1.00 29.81 229 ALA A CA 1
ATOM 1577 C C . ALA A 1 231 ? -1.128 -23.218 54.971 1.00 31.27 229 ALA A C 1
ATOM 1578 O O . ALA A 1 231 ? -0.076 -23.463 54.336 1.00 30.77 229 ALA A O 1
ATOM 1580 N N . HIS A 1 232 ? -2.333 -23.624 54.559 1.00 30.74 230 HIS A N 1
ATOM 1581 C CA . HIS A 1 232 ? -2.459 -24.372 53.351 1.00 30.40 230 HIS A CA 1
ATOM 1582 C C . HIS A 1 232 ? -2.287 -23.503 52.114 1.00 29.99 230 HIS A C 1
ATOM 1583 O O . HIS A 1 232 ? -1.697 -23.948 51.137 1.00 30.91 230 HIS A O 1
ATOM 1590 N N . GLU A 1 233 ? -2.802 -22.275 52.144 1.00 30.73 231 GLU A N 1
ATOM 1591 C CA . GLU A 1 233 ? -2.606 -21.338 51.020 1.00 33.11 231 GLU A CA 1
ATOM 1592 C C . GLU A 1 233 ? -1.102 -21.095 50.695 1.00 31.54 231 GLU A C 1
ATOM 1593 O O . GLU A 1 233 ? -0.673 -21.061 49.543 1.00 31.23 231 GLU A O 1
ATOM 1599 N N . VAL A 1 234 ? -0.332 -20.922 51.729 1.00 31.04 232 VAL A N 1
ATOM 1600 C CA . VAL A 1 234 ? 1.073 -20.649 51.570 1.00 31.17 232 VAL A CA 1
ATOM 1601 C C . VAL A 1 234 ? 1.786 -21.851 50.971 1.00 30.46 232 VAL A C 1
ATOM 1602 O O . VAL A 1 234 ? 2.564 -21.720 50.023 1.00 29.15 232 VAL A O 1
ATOM 1606 N N . ASP A 1 235 ? 1.537 -23.009 51.551 1.00 31.89 233 ASP A N 1
ATOM 1607 C CA . ASP A 1 235 ? 1.980 -24.297 51.023 1.00 31.98 233 ASP A CA 1
ATOM 1608 C C . ASP A 1 235 ? 1.648 -24.455 49.506 1.00 33.14 233 ASP A C 1
ATOM 1609 O O . ASP A 1 235 ? 2.578 -24.646 48.662 1.00 34.53 233 ASP A O 1
ATOM 1614 N N . GLU A 1 236 ? 0.378 -24.320 49.136 1.00 32.76 234 GLU A N 1
ATOM 1615 C CA . GLU A 1 236 ? -0.010 -24.389 47.703 1.00 35.07 234 GLU A CA 1
ATOM 1616 C C . GLU A 1 236 ? 0.663 -23.330 46.812 1.00 33.81 234 GLU A C 1
ATOM 1617 O O . GLU A 1 236 ? 1.076 -23.610 45.691 1.00 33.46 234 GLU A O 1
ATOM 1623 N N . HIS A 1 237 ? 0.722 -22.109 47.302 1.00 31.86 235 HIS A N 1
ATOM 1624 C CA . HIS A 1 237 ? 1.399 -21.044 46.566 1.00 31.70 235 HIS A CA 1
ATOM 1625 C C . HIS A 1 237 ? 2.804 -21.408 46.217 1.00 30.71 235 HIS A C 1
ATOM 1626 O O . HIS A 1 237 ? 3.186 -21.360 45.058 1.00 31.03 235 HIS A O 1
ATOM 1633 N N . VAL A 1 238 ? 3.571 -21.781 47.206 1.00 30.47 236 VAL A N 1
ATOM 1634 C CA . VAL A 1 238 ? 4.972 -22.085 46.986 1.00 31.99 236 VAL A CA 1
ATOM 1635 C C . VAL A 1 238 ? 5.146 -23.285 46.021 1.00 33.92 236 VAL A C 1
ATOM 1636 O O . VAL A 1 238 ? 5.973 -23.224 45.094 1.00 33.74 236 VAL A O 1
ATOM 1640 N N . GLN A 1 239 ? 4.330 -24.336 46.192 1.00 34.63 237 GLN A N 1
ATOM 1641 C CA . GLN A 1 239 ? 4.308 -25.432 45.202 1.00 37.00 237 GLN A CA 1
ATOM 1642 C C . GLN A 1 239 ? 4.041 -24.951 43.783 1.00 36.84 237 GLN A C 1
ATOM 1643 O O . GLN A 1 239 ? 4.736 -25.372 42.905 1.00 37.44 237 GLN A O 1
ATOM 1649 N N . ASP A 1 240 ? 3.034 -24.094 43.583 1.00 36.93 238 ASP A N 1
ATOM 1650 C CA . ASP A 1 240 ? 2.720 -23.506 42.273 1.00 39.87 238 ASP A CA 1
ATOM 1651 C C . ASP A 1 240 ? 3.832 -22.612 41.708 1.00 40.52 238 ASP A C 1
ATOM 1652 O O . ASP A 1 240 ? 4.063 -22.540 40.475 1.00 39.73 238 ASP A O 1
ATOM 1657 N N . LEU A 1 241 ? 4.459 -21.859 42.603 1.00 39.43 239 LEU A N 1
ATOM 1658 C CA . LEU A 1 241 ? 5.534 -20.954 42.239 1.00 41.56 239 LEU A CA 1
ATOM 1659 C C . LEU A 1 241 ? 6.661 -21.695 41.541 1.00 41.82 239 LEU A C 1
ATOM 1660 O O . LEU A 1 241 ? 7.104 -21.319 40.424 1.00 43.35 239 LEU A O 1
ATOM 1665 N N . LEU A 1 242 ? 7.113 -22.743 42.207 1.00 41.75 240 LEU A N 1
ATOM 1666 C CA . LEU A 1 242 ? 8.214 -23.569 41.771 1.00 43.46 240 LEU A CA 1
ATOM 1667 C C . LEU A 1 242 ? 7.891 -24.372 40.490 1.00 45.83 240 LEU A C 1
ATOM 1668 O O . LEU A 1 242 ? 8.785 -24.618 39.660 1.00 45.96 240 LEU A O 1
ATOM 1673 N N . ALA A 1 243 ? 6.612 -24.732 40.336 1.00 46.50 241 ALA A N 1
ATOM 1674 C CA . ALA A 1 243 ? 6.141 -25.510 39.175 1.00 49.24 241 ALA A CA 1
ATOM 1675 C C . ALA A 1 243 ? 5.898 -24.670 37.906 1.00 49.91 241 ALA A C 1
ATOM 1676 O O . ALA A 1 243 ? 5.755 -25.241 36.816 1.00 51.32 241 ALA A O 1
ATOM 1678 N N . GLY A 1 244 ? 5.848 -23.334 38.036 1.00 51.03 242 GLY A N 1
ATOM 1679 C CA . GLY A 1 244 ? 5.492 -22.449 36.935 1.00 51.62 242 GLY A CA 1
ATOM 1680 C C . GLY A 1 244 ? 3.986 -22.338 36.793 1.00 53.24 242 GLY A C 1
ATOM 1681 O O . GLY A 1 244 ? 3.472 -21.859 35.765 1.00 53.90 242 GLY A O 1
ATOM 1682 N N . ASP A 1 245 ? 3.274 -22.790 37.825 1.00 53.51 243 ASP A N 1
ATOM 1683 C CA . ASP A 1 245 ? 1.808 -22.744 37.886 1.00 54.17 243 ASP A CA 1
ATOM 1684 C C . ASP A 1 245 ? 1.249 -21.448 38.479 1.00 52.76 243 ASP A C 1
ATOM 1685 O O . ASP A 1 245 ? 0.026 -21.309 38.620 1.00 52.76 243 ASP A O 1
ATOM 1690 N N . GLY A 1 246 ? 2.113 -20.529 38.886 1.00 50.49 244 GLY A N 1
ATOM 1691 C CA . GLY A 1 246 ? 1.633 -19.392 39.658 1.00 48.17 244 GLY A CA 1
ATOM 1692 C C . GLY A 1 246 ? 2.612 -18.246 39.623 1.00 45.01 244 GLY A C 1
ATOM 1693 O O . GLY A 1 246 ? 3.805 -18.433 39.520 1.00 46.22 244 GLY A O 1
ATOM 1694 N N . LYS A 1 247 ? 2.113 -17.042 39.682 1.00 42.78 245 LYS A N 1
ATOM 1695 C CA . LYS A 1 247 ? 3.023 -15.942 39.672 1.00 41.16 245 LYS A CA 1
ATOM 1696 C C . LYS A 1 247 ? 3.487 -15.636 41.120 1.00 39.12 245 LYS A C 1
ATOM 1697 O O . LYS A 1 247 ? 2.939 -16.209 42.068 1.00 37.41 245 LYS A O 1
ATOM 1703 N N . GLY A 1 248 ? 4.496 -14.785 41.283 1.00 36.33 246 GLY A N 1
ATOM 1704 C CA . GLY A 1 248 ? 4.804 -14.298 42.635 1.00 36.32 246 GLY A CA 1
ATOM 1705 C C . GLY A 1 248 ? 3.589 -13.621 43.289 1.00 36.47 246 GLY A C 1
ATOM 1706 O O . GLY A 1 248 ? 2.679 -13.084 42.588 1.00 35.38 246 GLY A O 1
ATOM 1707 N N . MET A 1 249 ? 3.550 -13.634 44.624 1.00 35.36 247 MET A N 1
ATOM 1708 C CA . MET A 1 249 ? 2.501 -12.927 45.354 1.00 36.86 247 MET A CA 1
ATOM 1709 C C . MET A 1 249 ? 3.025 -12.203 46.569 1.00 36.50 247 MET A C 1
ATOM 1710 O O . MET A 1 249 ? 4.117 -12.483 47.028 1.00 33.90 247 MET A O 1
ATOM 1715 N N . ARG A 1 250 ? 2.207 -11.291 47.092 1.00 37.87 248 ARG A N 1
ATOM 1716 C CA . ARG A 1 250 ? 2.505 -10.590 48.352 1.00 39.96 248 ARG A CA 1
ATOM 1717 C C . ARG A 1 250 ? 1.514 -11.139 49.350 1.00 40.38 248 ARG A C 1
ATOM 1718 O O . ARG A 1 250 ? 0.346 -11.304 49.018 1.00 39.28 248 ARG A O 1
ATOM 1726 N N . MET A 1 251 ? 1.952 -11.481 50.554 1.00 39.88 249 MET A N 1
ATOM 1727 C CA . MET A 1 251 ? 0.977 -11.901 51.530 1.00 42.57 249 MET A CA 1
ATOM 1728 C C . MET A 1 251 ? 1.363 -11.610 52.966 1.00 41.43 249 MET A C 1
ATOM 1729 O O . MET A 1 251 ? 2.538 -11.640 53.305 1.00 39.96 249 MET A O 1
ATOM 1734 N N . GLU A 1 252 ? 0.358 -11.350 53.792 1.00 39.41 250 GLU A N 1
ATOM 1735 C CA . GLU A 1 252 ? 0.582 -11.076 55.196 1.00 38.07 250 GLU A CA 1
ATOM 1736 C C . GLU A 1 252 ? 0.125 -12.285 55.997 1.00 37.43 250 GLU A C 1
ATOM 1737 O O . GLU A 1 252 ? -1.001 -12.805 55.806 1.00 36.15 250 GLU A O 1
ATOM 1743 N N . VAL A 1 253 ? 0.994 -12.796 56.868 1.00 35.81 251 VAL A N 1
ATOM 1744 C CA . VAL A 1 253 ? 0.640 -13.982 57.597 1.00 35.20 251 VAL A CA 1
ATOM 1745 C C . VAL A 1 253 ? 0.922 -13.768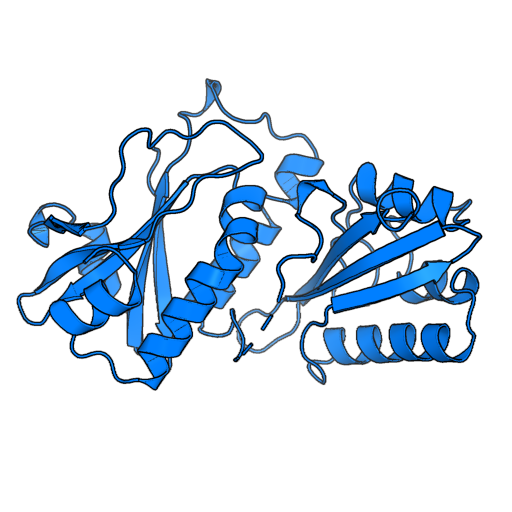 59.101 1.00 34.34 251 VAL A C 1
ATOM 1746 O O . VAL A 1 253 ? 2.012 -13.343 59.424 1.00 28.64 251 VAL A O 1
ATOM 1750 N N . ASP A 1 254 ? 0.010 -14.232 59.964 1.00 32.50 252 ASP A N 1
ATOM 1751 C CA . ASP A 1 254 ? 0.247 -14.377 61.411 1.00 34.31 252 ASP A CA 1
ATOM 1752 C C . ASP A 1 254 ? 0.826 -15.745 61.739 1.00 33.24 252 ASP A C 1
ATOM 1753 O O . ASP A 1 254 ? 0.320 -16.744 61.255 1.00 33.28 252 ASP A O 1
ATOM 1758 N N . ALA A 1 255 ? 1.881 -15.766 62.552 1.00 31.24 253 ALA A N 1
ATOM 1759 C CA . ALA A 1 255 ? 2.516 -16.968 62.987 1.00 32.98 253 ALA A CA 1
ATOM 1760 C C . ALA A 1 255 ? 3.123 -16.731 64.344 1.00 34.10 253 ALA A C 1
ATOM 1761 O O . ALA A 1 255 ? 4.024 -15.861 64.508 1.00 32.62 253 ALA A O 1
ATOM 1763 N N . GLY A 1 256 ? 2.709 -17.522 65.325 1.00 34.56 254 GLY A N 1
ATOM 1764 C CA . GLY A 1 256 ? 3.465 -17.528 66.597 1.00 37.27 254 GLY A CA 1
ATOM 1765 C C . GLY A 1 256 ? 3.468 -16.217 67.359 1.00 37.28 254 GLY A C 1
ATOM 1766 O O . GLY A 1 256 ? 4.467 -15.890 68.057 1.00 40.56 254 GLY A O 1
ATOM 1767 N N . GLY A 1 257 ? 2.375 -15.452 67.254 1.00 35.67 255 GLY A N 1
ATOM 1768 C CA . GLY A 1 257 ? 2.345 -14.114 67.871 1.00 36.38 255 GLY A CA 1
ATOM 1769 C C . GLY A 1 257 ? 2.932 -13.003 66.980 1.00 34.50 255 GLY A C 1
ATOM 1770 O O . GLY A 1 257 ? 2.660 -11.866 67.228 1.00 35.70 255 GLY A O 1
ATOM 1771 N N . ALA A 1 258 ? 3.725 -13.367 65.945 1.00 33.49 256 ALA A N 1
ATOM 1772 C CA . ALA A 1 258 ? 4.348 -12.418 64.999 1.00 30.92 256 ALA A CA 1
ATOM 1773 C C . ALA A 1 258 ? 3.488 -12.267 63.732 1.00 29.72 256 ALA A C 1
ATOM 1774 O O . ALA A 1 258 ? 2.612 -13.077 63.499 1.00 30.62 256 ALA A O 1
ATOM 1776 N N . THR A 1 259 ? 3.691 -11.204 62.958 1.00 28.06 257 THR A N 1
ATOM 1777 C CA . THR A 1 259 ? 3.019 -11.009 61.674 1.00 28.64 257 THR A CA 1
ATOM 1778 C C . THR A 1 259 ? 4.140 -10.685 60.710 1.00 27.32 257 THR A C 1
ATOM 1779 O O . THR A 1 259 ? 4.960 -9.783 60.986 1.00 26.85 257 THR A O 1
ATOM 1783 N N . VAL A 1 260 ? 4.259 -11.463 59.646 1.00 25.31 258 VAL A N 1
ATOM 1784 C CA . VAL A 1 260 ? 5.248 -11.160 58.637 1.00 27.68 258 VAL A CA 1
A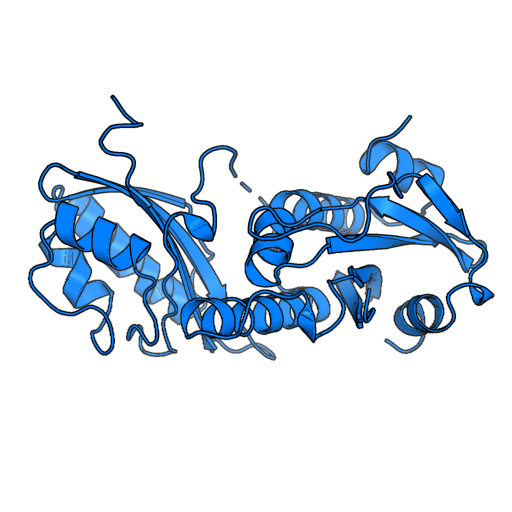TOM 1785 C C . VAL A 1 260 ? 4.579 -10.823 57.296 1.00 27.78 258 VAL A C 1
ATOM 1786 O O . VAL A 1 260 ? 3.437 -11.280 57.014 1.00 28.09 258 VAL A O 1
ATOM 1790 N N . LEU A 1 261 ? 5.251 -10.020 56.481 1.00 27.98 259 LEU A N 1
ATOM 1791 C CA . LEU A 1 261 ? 4.793 -9.799 55.106 1.00 29.81 259 LEU A CA 1
ATOM 1792 C C . LEU A 1 261 ? 5.751 -10.589 54.248 1.00 30.16 259 LEU A C 1
ATOM 1793 O O . LEU A 1 261 ? 6.945 -10.523 54.459 1.00 28.26 259 LEU A O 1
ATOM 1798 N N . LEU A 1 262 ? 5.213 -11.320 53.281 1.00 28.99 260 LEU A N 1
ATOM 1799 C CA . LEU A 1 262 ? 6.036 -12.153 52.405 1.00 29.98 260 LEU A CA 1
ATOM 1800 C C . LEU A 1 262 ? 5.802 -11.685 51.008 1.00 29.41 260 LEU A C 1
ATOM 1801 O O . LEU A 1 262 ? 4.639 -11.405 50.640 1.00 28.93 260 LEU A O 1
ATOM 1806 N N . ARG A 1 263 ? 6.873 -11.649 50.213 1.00 29.44 261 ARG A N 1
ATOM 1807 C CA . ARG A 1 263 ? 6.748 -11.442 48.771 1.00 28.97 261 ARG A CA 1
ATOM 1808 C C . ARG A 1 263 ? 7.573 -12.521 48.013 1.00 28.91 261 ARG A C 1
ATOM 1809 O O . ARG A 1 263 ? 8.769 -12.717 48.303 1.00 28.41 261 ARG A O 1
ATOM 1817 N N . THR A 1 264 ? 6.920 -13.279 47.124 1.00 27.71 262 THR A N 1
ATOM 1818 C CA . THR A 1 264 ? 7.591 -14.345 46.402 1.00 28.95 262 THR A CA 1
ATOM 1819 C C . THR A 1 264 ? 7.809 -13.865 44.951 1.00 27.98 262 THR A C 1
ATOM 1820 O O . THR A 1 264 ? 7.024 -13.046 44.417 1.00 27.80 262 THR A 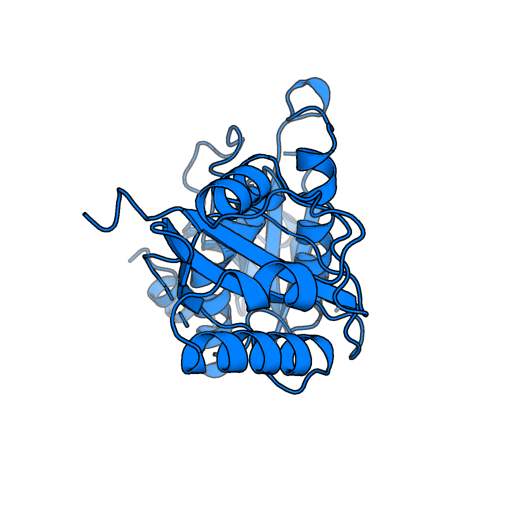O 1
ATOM 1824 N N . LEU A 1 265 ? 8.879 -14.383 44.358 1.00 28.97 263 LEU A N 1
ATOM 1825 C CA . LEU A 1 265 ? 9.329 -14.050 42.988 1.00 29.84 263 LEU A CA 1
ATOM 1826 C C . LEU A 1 265 ? 9.874 -15.326 42.395 1.00 28.53 263 LEU A C 1
ATOM 1827 O O . LEU A 1 265 ? 10.864 -15.838 42.870 1.00 28.26 263 LEU A O 1
ATOM 1832 N N . PRO A 1 266 ? 9.157 -15.920 41.450 1.00 31.32 264 PRO A N 1
ATOM 1833 C CA . PRO A 1 266 ? 9.693 -17.137 40.832 1.00 30.36 264 PRO A CA 1
ATOM 1834 C C . PRO A 1 266 ? 10.917 -16.761 39.953 1.00 29.84 264 PRO A C 1
ATOM 1835 O O . PRO A 1 266 ? 10.953 -15.662 39.377 1.00 30.66 264 PRO A O 1
ATOM 1839 N N . LEU A 1 267 ? 11.940 -17.604 39.904 1.00 28.40 265 LEU A N 1
ATOM 1840 C CA . LEU A 1 267 ? 13.088 -17.260 39.073 1.00 29.92 265 LEU A CA 1
ATOM 1841 C C . LEU A 1 267 ? 13.185 -18.267 37.957 1.00 30.92 265 LEU A C 1
ATOM 1842 O O . LEU A 1 267 ? 13.047 -19.484 38.212 1.00 28.29 265 LEU A O 1
ATOM 1847 N N . VAL A 1 268 ? 13.420 -17.764 36.744 1.00 32.47 266 VAL A N 1
ATOM 1848 C CA . VAL A 1 268 ? 13.331 -18.593 35.506 1.00 36.66 266 VAL A CA 1
ATOM 1849 C C . VAL A 1 268 ? 14.496 -18.245 34.574 1.00 38.61 266 VAL A C 1
ATOM 1850 O O . VAL A 1 268 ? 14.858 -17.055 34.411 1.00 37.04 266 VAL A O 1
ATOM 1854 N N . VAL A 1 269 ? 15.038 -19.298 33.954 1.00 41.87 267 VAL A N 1
ATOM 1855 C CA . VAL A 1 269 ? 16.042 -19.228 32.862 1.00 44.94 267 VAL A CA 1
ATOM 1856 C C . VAL A 1 269 ? 15.544 -20.025 31.681 1.00 45.27 267 VAL A C 1
ATOM 1857 O O . VAL A 1 269 ? 15.192 -21.219 31.812 1.00 45.06 267 VAL A O 1
ATOM 1861 N N . ALA A 1 270 ? 15.452 -19.354 30.534 1.00 47.23 268 ALA A N 1
ATOM 1862 C CA . ALA A 1 270 ? 15.245 -20.033 29.248 1.00 47.42 268 ALA A CA 1
ATOM 1863 C C . ALA A 1 270 ? 14.035 -20.970 29.331 1.00 47.63 268 ALA A C 1
ATOM 1864 O O . ALA A 1 270 ? 14.119 -22.151 28.983 1.00 47.22 268 ALA A O 1
ATOM 1866 N N . GLY A 1 271 ? 12.932 -20.445 29.881 1.00 46.39 269 GLY A N 1
ATOM 1867 C CA . GLY A 1 271 ? 11.685 -21.206 30.045 1.00 45.54 269 GLY A CA 1
ATOM 1868 C C . GLY A 1 271 ? 11.615 -22.211 31.197 1.00 44.96 269 GLY A C 1
ATOM 1869 O O . GLY A 1 271 ? 10.560 -22.817 31.428 1.00 45.53 269 GLY A O 1
ATOM 1870 N N . ARG A 1 272 ? 12.697 -22.403 31.948 1.00 43.05 270 ARG A N 1
ATOM 1871 C CA . ARG A 1 272 ? 12.540 -23.189 33.163 1.00 42.10 270 ARG A CA 1
ATOM 1872 C C . ARG A 1 272 ? 12.799 -22.520 34.534 1.00 40.22 270 ARG A C 1
ATOM 1873 O O . ARG A 1 272 ? 13.679 -21.653 34.666 1.00 38.28 270 ARG A O 1
ATOM 1881 N N . ASN A 1 273 ? 12.097 -23.039 35.538 1.00 38.90 271 ASN A N 1
ATOM 1882 C CA A ASN A 1 273 ? 12.230 -22.601 36.930 0.50 37.77 271 ASN A CA 1
ATOM 1883 C CA B ASN A 1 273 ? 12.260 -22.528 36.879 0.50 38.93 271 ASN A CA 1
ATOM 1884 C C . ASN A 1 273 ? 13.564 -23.006 37.520 1.00 38.29 271 ASN A C 1
ATOM 1885 O O . ASN A 1 273 ? 13.948 -24.174 37.431 1.00 38.72 271 ASN A O 1
ATOM 1894 N N . VAL A 1 274 ? 14.280 -22.056 38.096 1.00 36.40 272 VAL A N 1
ATOM 1895 C CA . VAL A 1 274 ? 15.499 -22.317 38.814 1.00 36.53 272 VAL A CA 1
ATOM 1896 C C . VAL A 1 274 ? 15.335 -21.856 40.282 1.00 35.34 272 VAL A C 1
ATOM 1897 O O . VAL A 1 274 ? 16.240 -21.308 40.873 1.00 37.85 272 VAL A O 1
ATOM 1901 N N . GLY A 1 275 ? 14.158 -22.141 40.843 1.00 34.95 273 GLY A N 1
ATOM 1902 C CA . GLY A 1 275 ? 13.770 -21.812 42.197 1.00 31.43 273 GLY A CA 1
ATOM 1903 C C . GLY A 1 275 ? 13.043 -20.464 42.316 1.00 30.05 273 GLY A C 1
ATOM 1904 O O . GLY A 1 275 ? 12.227 -20.068 41.439 1.00 28.63 273 GLY A O 1
ATOM 1905 N N . ALA A 1 276 ? 13.328 -19.759 43.425 1.00 28.70 274 ALA A N 1
ATOM 1906 C CA . ALA A 1 276 ? 12.562 -18.587 43.796 1.00 27.17 274 ALA A CA 1
ATOM 1907 C C . ALA A 1 276 ? 13.296 -17.716 44.811 1.00 27.90 274 ALA A C 1
ATOM 1908 O O . ALA A 1 276 ? 14.172 -18.181 45.529 1.00 26.24 274 ALA A O 1
ATOM 1910 N N . ALA A 1 277 ? 12.934 -16.433 44.831 1.00 28.15 275 ALA A N 1
ATOM 1911 C CA . ALA A 1 277 ? 13.420 -15.520 45.900 1.00 28.73 275 ALA A CA 1
ATOM 1912 C C . ALA A 1 277 ? 12.178 -15.247 46.715 1.00 29.19 275 ALA A C 1
ATOM 1913 O O . ALA A 1 277 ? 11.066 -15.211 46.165 1.00 30.37 275 ALA A O 1
ATOM 1915 N 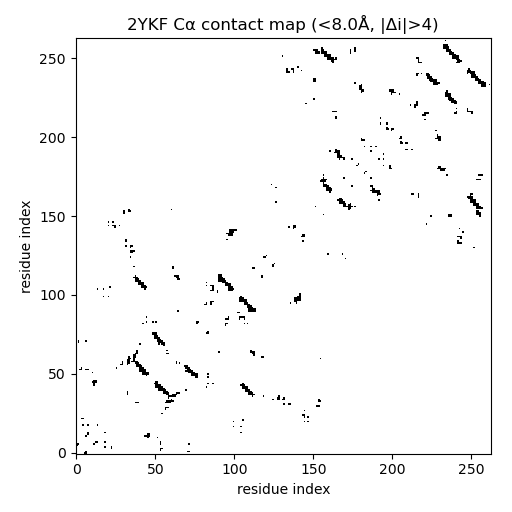N . ILE A 1 278 ? 12.359 -15.102 48.026 1.00 27.97 276 ILE A N 1
ATOM 1916 C CA . ILE A 1 278 ? 11.311 -14.715 48.894 1.00 26.89 276 ILE A CA 1
ATOM 1917 C C . ILE A 1 278 ? 11.831 -13.573 49.743 1.00 25.74 276 ILE A C 1
ATOM 1918 O O . ILE A 1 278 ? 12.873 -13.689 50.424 1.00 25.89 276 ILE A O 1
ATOM 1923 N N . LEU A 1 279 ? 11.071 -12.493 49.763 1.00 24.09 277 LEU A N 1
ATOM 1924 C CA . LEU A 1 279 ? 11.422 -11.377 50.681 1.00 26.04 277 LEU A CA 1
ATOM 1925 C C . LEU A 1 279 ? 10.464 -11.417 51.846 1.00 26.64 277 LEU A C 1
ATOM 1926 O O . LEU A 1 279 ? 9.296 -11.769 51.691 1.00 27.65 277 LEU A O 1
ATOM 1931 N N . ILE A 1 280 ? 10.982 -11.162 53.031 1.00 27.11 278 ILE A N 1
ATOM 1932 C CA . ILE A 1 280 ? 10.144 -11.220 54.240 1.00 25.68 278 ILE A CA 1
ATOM 1933 C C . ILE A 1 280 ? 10.398 -10.027 55.119 1.00 24.68 278 ILE A C 1
ATOM 1934 O O . ILE A 1 280 ? 11.510 -9.565 55.225 1.00 23.07 278 ILE A O 1
ATOM 1939 N N . ARG A 1 281 ? 9.330 -9.474 55.710 1.00 24.41 279 ARG A N 1
ATOM 1940 C CA . ARG A 1 281 ? 9.541 -8.355 56.613 1.00 23.35 279 ARG A CA 1
ATOM 1941 C C . ARG A 1 281 ? 8.726 -8.656 57.872 1.00 24.76 279 ARG A C 1
ATOM 1942 O O . ARG A 1 281 ? 7.533 -8.878 57.764 1.00 26.09 279 ARG A O 1
ATOM 1950 N N . ASP A 1 282 ? 9.366 -8.688 59.030 1.00 25.70 280 ASP A N 1
ATOM 1951 C CA . ASP A 1 282 ? 8.631 -8.758 60.310 1.00 27.99 280 ASP A CA 1
ATOM 1952 C C . ASP A 1 282 ? 7.863 -7.464 60.559 1.00 27.23 280 ASP A C 1
ATOM 1953 O O . ASP A 1 282 ? 8.427 -6.370 60.798 1.00 26.39 280 ASP A O 1
ATOM 1958 N N . VAL A 1 283 ? 6.558 -7.523 60.461 1.00 26.19 281 VAL A N 1
ATOM 1959 C CA . VAL A 1 283 ? 5.795 -6.311 60.706 1.00 26.04 281 VAL A CA 1
ATOM 1960 C C . VAL A 1 283 ? 4.966 -6.347 62.044 1.00 26.95 281 VAL A C 1
ATOM 1961 O O . VAL A 1 283 ? 3.953 -5.704 62.170 1.00 25.85 281 VAL A O 1
ATOM 1965 N N . THR A 1 284 ? 5.374 -7.189 62.958 1.00 28.08 282 THR A N 1
ATOM 1966 C CA . THR A 1 284 ? 4.670 -7.346 64.235 1.00 29.91 282 THR A CA 1
ATOM 1967 C C . THR A 1 284 ? 4.405 -6.000 64.925 1.00 32.33 282 THR A C 1
ATOM 1968 O O . THR A 1 284 ? 3.262 -5.734 65.319 1.00 32.07 282 THR A O 1
ATOM 1972 N N . GLU A 1 285 ? 5.444 -5.161 65.023 1.00 32.88 283 GLU A N 1
ATOM 1973 C CA . GLU A 1 285 ? 5.352 -3.880 65.714 1.00 36.52 283 GLU A CA 1
ATOM 1974 C C . GLU A 1 285 ? 5.034 -2.764 64.746 1.00 38.85 283 GLU A C 1
ATOM 1975 O O . GLU A 1 285 ? 4.725 -1.684 65.161 1.00 37.99 283 GLU A O 1
ATOM 1981 N N . VAL A 1 286 ? 5.175 -3.012 63.452 1.00 42.63 284 VAL A N 1
ATOM 1982 C CA . VAL A 1 286 ? 4.905 -1.977 62.457 1.00 47.36 284 VAL A CA 1
ATOM 1983 C C . VAL A 1 286 ? 3.386 -1.912 62.256 1.00 50.25 284 VAL A C 1
ATOM 1984 O O . VAL A 1 286 ? 2.806 -0.853 62.298 1.00 52.22 284 VAL A O 1
ATOM 1988 N N . LYS A 1 287 ? 2.791 -3.065 61.998 1.00 53.50 285 LYS A N 1
ATOM 1989 C CA . LYS A 1 287 ? 1.352 -3.371 62.192 1.00 56.22 285 LYS A CA 1
ATOM 1990 C C . LYS A 1 287 ? 0.691 -2.601 63.349 1.00 57.58 285 LYS A C 1
ATOM 1991 O O . LYS A 1 287 ? -0.362 -2.007 63.151 1.00 57.02 285 LYS A O 1
ATOM 1997 N N . ARG A 1 288 ? 1.297 -2.618 64.550 1.00 59.25 286 ARG A N 1
ATOM 1998 C CA . ARG A 1 288 ? 0.641 -2.017 65.708 1.00 60.99 286 ARG A CA 1
ATOM 1999 C C . ARG A 1 288 ? 1.068 -0.586 66.005 1.00 60.90 286 ARG A C 1
ATOM 2000 O O . ARG A 1 288 ? 0.245 0.209 66.458 1.00 60.39 286 ARG A O 1
#

Radius of gyration: 19.54 Å; Cα contacts (8 Å, |Δi|>4): 559; chains: 1; bounding box: 44×46×52 Å

Nearest PDB structures (foldseek):
  2ykf-assembly1_A-2  TM=1.004E+00  e=8.251E-59  Mycobacterium tuberculosis H37Rv
  2ykh-assembly2_B  TM=9.860E-01  e=1.038E-50  Mycobacterium tuberculosis H37Rv
  3cax-assembly1_A-2  TM=6.212E-01  e=1.772E-04  Pyrococcus furiosus DSM 3638
  6ceq-assembly3_C  TM=6.360E-01  e=1.570E-04  Vibrio cholerae
  6zj8-assembly7_G  TM=5.952E-01  e=8.054E-04  Bordetella pertussis Tohama I

Organism: Mycobacterium tuberculosis (strain ATCC 25618 / H37Rv) (NCBI:txid83332)